Protein AF-A0A959J8V2-F1 (afdb_monomer)

pLDDT: mean 91.94, std 7.92, range [54.78, 98.56]

Sequence (251 aa):
MKQLTLAALYGQKNTAFKQMIHSVWETIEDSDLRRIFIKHPMDQIHGTMVGMEKIIGFERHFNANIWAKEEKKKEMDFSNIFSNIDPFFPMKIQFGGFKEDFDGFMSFEGTPYNRSFEINWKAKKIILIGWSLQEGTDIADNKLFKLRQKLYERNHLRPKMDNDNDFYMVIGELAHFELFDDEALAELKAAAQRLEKVIRDQLCNKPREIMVTTDELFFVRYQKESLEISSSEAWNIKNSEKNSYFVKDLF

Solvent-accessible surface area (backbone atoms only — not comparable to full-atom values): 13696 Å² total; per-residue (Å²): 114,79,35,33,29,38,31,30,48,60,37,84,70,58,69,71,61,50,51,54,56,49,55,55,49,52,59,43,58,79,39,89,53,39,83,30,53,43,75,49,59,73,44,43,32,32,31,50,68,36,55,49,42,52,45,83,95,51,95,60,57,24,25,35,48,44,30,78,75,66,77,40,90,43,61,51,39,73,70,67,46,57,78,66,47,52,84,65,48,72,36,46,32,36,32,44,51,37,50,88,83,48,73,90,56,69,53,79,97,35,38,49,28,69,49,27,36,46,78,38,76,90,80,30,33,32,36,41,27,26,36,36,44,37,89,98,48,93,47,70,58,46,52,57,27,53,48,38,51,49,34,30,77,68,19,40,36,37,49,87,54,81,85,48,43,61,40,41,25,56,58,23,31,56,48,72,63,89,82,47,55,75,65,61,47,50,52,50,53,57,52,45,57,55,49,43,49,54,52,32,54,51,28,28,77,53,53,45,77,44,78,44,43,66,88,37,27,24,42,38,30,22,63,53,97,71,40,48,68,94,65,36,50,74,44,53,44,73,57,51,80,80,33,95,60,45,72,71,72,61,108

Foldseek 3Di:
DKFKFKWFQAADDDPLVVVLLVVLVVLCCPFPQVVFWDFQDPNLKTFTLFGQGADPPDPFGFRPLCCVPPVDGDGFACPCLCVLQQVLPQFKKKQAQADPPDDLDDQVPHDSLLQQWDCPPVVQFTKGKIFTDDPPDPHGPLSSLVSQVSSCVPGVGHHNDHSHRIRMITRIGGHDPVVDDPVVVVVVVVRVVVSSNVSSVVCSVPMDMDTTGLQRIWIKMADDPSSPVVGIDIDRPVVVVVDPCVVVVSD

Structure (mmCIF, N/CA/C/O backbone):
data_AF-A0A959J8V2-F1
#
_entry.id   AF-A0A959J8V2-F1
#
loop_
_atom_site.group_PDB
_atom_site.id
_atom_site.type_symbol
_atom_site.label_atom_id
_atom_site.label_alt_id
_atom_site.label_comp_id
_atom_site.label_asym_id
_atom_site.label_entity_id
_atom_site.label_seq_id
_atom_site.pdbx_PDB_ins_code
_atom_site.Cartn_x
_atom_site.Cartn_y
_atom_site.Cartn_z
_atom_site.occupancy
_atom_site.B_iso_or_equiv
_atom_site.auth_seq_id
_atom_site.auth_comp_id
_atom_site.auth_asym_id
_atom_site.auth_atom_id
_atom_site.pdbx_PDB_model_num
ATOM 1 N N . MET A 1 1 ? 3.997 -18.280 11.768 1.00 75.38 1 MET A N 1
ATOM 2 C CA . MET A 1 1 ? 3.149 -17.772 12.874 1.00 75.38 1 MET A CA 1
ATOM 3 C C . MET A 1 1 ? 2.209 -16.729 12.293 1.00 75.38 1 MET A C 1
ATOM 5 O O . MET A 1 1 ? 2.645 -16.021 11.397 1.00 75.38 1 MET A O 1
ATOM 9 N N . LYS A 1 2 ? 0.946 -16.672 12.728 1.00 84.50 2 LYS A N 1
ATOM 10 C CA . LYS A 1 2 ? -0.034 -15.740 12.155 1.00 84.50 2 LYS A CA 1
ATOM 11 C C . LYS A 1 2 ? 0.202 -14.307 12.666 1.00 84.50 2 LYS A C 1
ATOM 13 O O . LYS A 1 2 ? 0.398 -14.120 13.867 1.00 84.50 2 LYS A O 1
ATOM 18 N N . GLN A 1 3 ? 0.202 -13.344 11.753 1.00 91.12 3 GLN A N 1
ATOM 19 C CA . GLN A 1 3 ? 0.241 -11.897 11.976 1.00 91.12 3 GLN A CA 1
ATOM 20 C C . GLN A 1 3 ? -1.090 -11.278 11.540 1.00 91.12 3 GLN A C 1
ATOM 22 O O . GLN A 1 3 ? -1.885 -11.947 10.879 1.00 91.12 3 GLN A O 1
ATOM 27 N N . LEU A 1 4 ? -1.332 -10.021 11.911 1.00 92.62 4 LEU A N 1
ATOM 28 C CA . LEU A 1 4 ? -2.572 -9.308 11.621 1.00 92.62 4 LEU A CA 1
ATOM 29 C C . LEU A 1 4 ? -2.278 -7.949 10.973 1.00 92.62 4 LEU A C 1
ATOM 31 O O . LEU A 1 4 ? -1.274 -7.306 11.276 1.00 92.62 4 LEU A O 1
ATOM 35 N N . THR A 1 5 ? -3.161 -7.495 10.090 1.00 94.31 5 THR A N 1
ATOM 36 C CA . THR A 1 5 ? -3.158 -6.126 9.560 1.00 94.31 5 THR A CA 1
ATOM 37 C C . THR A 1 5 ? -4.582 -5.626 9.345 1.00 94.31 5 THR A C 1
ATOM 39 O O . THR A 1 5 ? -5.493 -6.424 9.117 1.00 94.31 5 THR A O 1
ATOM 42 N N . LEU A 1 6 ? -4.775 -4.308 9.405 1.00 95.50 6 LEU A N 1
ATOM 43 C CA . LEU A 1 6 ? -5.948 -3.665 8.824 1.00 95.50 6 LEU A CA 1
ATOM 44 C C . LEU A 1 6 ? -5.631 -3.311 7.373 1.00 95.50 6 LEU A C 1
ATOM 46 O O . LEU A 1 6 ? -4.744 -2.495 7.114 1.00 95.50 6 LEU A O 1
ATOM 50 N N . ALA A 1 7 ? -6.381 -3.895 6.450 1.00 96.31 7 ALA A N 1
ATOM 51 C CA . ALA A 1 7 ? -6.224 -3.699 5.021 1.00 96.31 7 ALA A CA 1
ATOM 52 C C . ALA A 1 7 ? -7.497 -3.111 4.407 1.00 96.31 7 ALA A C 1
ATOM 54 O O . ALA A 1 7 ? -8.611 -3.445 4.810 1.00 96.31 7 ALA A O 1
ATOM 55 N N . ALA A 1 8 ? -7.319 -2.257 3.407 1.00 97.19 8 ALA A N 1
ATOM 56 C CA . ALA A 1 8 ? -8.376 -1.752 2.547 1.00 97.19 8 ALA A CA 1
ATOM 57 C C . ALA A 1 8 ? -8.321 -2.437 1.174 1.00 97.19 8 ALA A C 1
ATOM 59 O O . ALA A 1 8 ? -7.234 -2.750 0.682 1.00 97.19 8 ALA A O 1
ATOM 60 N N . LEU A 1 9 ? -9.478 -2.609 0.526 1.00 95.56 9 LEU A N 1
ATOM 61 C CA . LEU A 1 9 ? -9.602 -3.152 -0.842 1.00 95.56 9 LEU A CA 1
ATOM 62 C C . LEU A 1 9 ? -9.110 -4.605 -0.986 1.00 95.56 9 LEU A C 1
ATOM 64 O O . LEU A 1 9 ? -8.705 -5.028 -2.074 1.00 95.56 9 LEU A O 1
ATOM 68 N N . TYR A 1 10 ? -9.114 -5.369 0.107 1.00 94.50 10 TYR A N 1
ATOM 69 C CA . TYR A 1 10 ? -8.772 -6.789 0.079 1.00 94.50 10 TYR A CA 1
ATOM 70 C C . TYR A 1 10 ? -9.904 -7.592 -0.579 1.00 94.50 10 TYR A C 1
ATOM 72 O O . TYR A 1 10 ? -11.077 -7.394 -0.266 1.00 94.50 10 TYR A O 1
ATOM 80 N N . GLY A 1 11 ? -9.567 -8.499 -1.496 1.00 93.31 11 GLY A N 1
ATOM 81 C CA . GLY A 1 11 ? -10.545 -9.226 -2.304 1.00 93.31 11 GLY A CA 1
ATOM 82 C C . GLY A 1 11 ? -10.959 -8.474 -3.573 1.00 93.31 11 GLY A C 1
ATOM 83 O O . GLY A 1 11 ? -10.130 -7.845 -4.241 1.00 93.31 11 GLY A O 1
ATOM 84 N N . GLN A 1 12 ? -12.245 -8.578 -3.925 1.00 92.06 12 GLN A N 1
ATOM 85 C CA . GLN A 1 12 ? -12.780 -8.058 -5.185 1.00 92.06 12 GLN A CA 1
ATOM 86 C C . GLN A 1 12 ? -12.605 -6.544 -5.315 1.00 92.06 12 GLN A C 1
ATOM 88 O O . GLN A 1 12 ? -12.842 -5.780 -4.385 1.00 92.06 12 GLN A O 1
ATOM 93 N N . LYS A 1 13 ? -12.228 -6.117 -6.522 1.00 92.12 13 LYS A N 1
ATOM 94 C CA . LYS A 1 13 ? -11.973 -4.714 -6.876 1.00 92.12 13 LYS A CA 1
ATOM 95 C C . LYS A 1 13 ? -12.897 -4.252 -7.986 1.00 92.12 13 LYS A C 1
ATOM 97 O O . LYS A 1 13 ? -13.256 -5.039 -8.869 1.00 92.12 13 LYS A O 1
ATOM 102 N N . ASN A 1 14 ? -13.216 -2.962 -7.980 1.00 92.25 14 ASN A N 1
ATOM 103 C CA . ASN A 1 14 ? -13.939 -2.338 -9.080 1.00 92.25 14 ASN A CA 1
ATOM 104 C C . ASN A 1 14 ? -13.095 -2.310 -10.372 1.00 92.25 14 ASN A C 1
ATOM 106 O O . ASN A 1 14 ? -11.867 -2.442 -10.354 1.00 92.25 14 ASN A O 1
ATOM 110 N N . THR A 1 15 ? -13.768 -2.141 -11.510 1.00 93.56 15 THR A N 1
ATOM 111 C CA . THR A 1 15 ? -13.144 -2.195 -12.839 1.00 93.56 15 THR A CA 1
ATOM 112 C C . THR A 1 15 ? -12.072 -1.125 -13.034 1.00 93.56 15 THR A C 1
ATOM 114 O O . THR A 1 15 ? -11.004 -1.433 -13.556 1.00 93.56 15 THR A O 1
ATOM 117 N N . ALA A 1 16 ? -12.322 0.111 -12.592 1.00 91.00 16 ALA A N 1
ATOM 118 C CA . ALA A 1 16 ? -11.384 1.220 -12.773 1.00 91.00 16 ALA A CA 1
ATOM 119 C C . ALA A 1 16 ? -10.055 0.967 -12.044 1.00 91.00 16 ALA A C 1
ATOM 121 O O . ALA A 1 16 ? -8.978 1.207 -12.591 1.00 91.00 16 ALA A O 1
ATOM 122 N N . PHE A 1 17 ? -10.129 0.417 -10.833 1.00 93.44 17 PHE A N 1
ATOM 123 C CA . PHE A 1 17 ? -8.957 0.088 -10.039 1.00 93.44 17 PHE A CA 1
ATOM 124 C C . PHE A 1 17 ? -8.168 -1.087 -10.631 1.00 93.44 17 PHE A C 1
ATOM 126 O O . PHE A 1 17 ? -6.945 -1.009 -10.751 1.00 93.44 17 PHE A O 1
ATOM 133 N N . LYS A 1 18 ? -8.867 -2.133 -11.105 1.00 96.50 18 LYS A N 1
ATOM 134 C CA . LYS A 1 18 ? -8.243 -3.243 -11.848 1.00 96.50 18 LYS A CA 1
ATOM 135 C C . LYS A 1 18 ? -7.499 -2.732 -13.084 1.00 96.50 18 LYS A C 1
ATOM 137 O O . LYS A 1 18 ? -6.350 -3.100 -13.293 1.00 96.50 18 LYS A O 1
ATOM 142 N N . GLN A 1 19 ? -8.126 -1.860 -13.876 1.00 95.94 19 GLN A N 1
ATOM 143 C CA . GLN A 1 19 ? -7.529 -1.288 -15.089 1.00 95.94 19 GLN A CA 1
ATOM 144 C C . GLN A 1 19 ? -6.249 -0.498 -14.804 1.00 95.94 19 GLN A C 1
ATOM 146 O O . GLN A 1 19 ? -5.288 -0.614 -15.559 1.00 95.94 19 GLN A O 1
ATOM 151 N N . MET A 1 20 ? -6.210 0.276 -13.715 1.00 96.12 20 MET A N 1
ATOM 152 C CA . MET A 1 20 ? -4.993 0.985 -13.316 1.00 96.12 20 MET A CA 1
ATOM 153 C C . MET A 1 20 ? -3.846 0.010 -13.030 1.00 96.12 20 MET A C 1
ATOM 155 O O . MET A 1 20 ? -2.777 0.142 -13.620 1.00 96.12 20 MET A O 1
ATOM 159 N N . ILE A 1 21 ? -4.077 -0.990 -12.175 1.00 97.88 21 ILE A N 1
ATOM 160 C CA . ILE A 1 21 ? -3.061 -1.997 -11.835 1.00 97.88 21 ILE A CA 1
ATOM 161 C C . ILE A 1 21 ? -2.603 -2.752 -13.092 1.00 97.88 21 ILE A C 1
ATOM 163 O O . ILE A 1 21 ? -1.404 -2.926 -13.292 1.00 97.88 21 ILE A O 1
ATOM 167 N N . HIS A 1 22 ? -3.535 -3.134 -13.972 1.00 98.12 22 HIS A N 1
ATOM 168 C CA . HIS A 1 22 ? -3.209 -3.785 -15.242 1.00 98.12 22 HIS A CA 1
ATOM 169 C C . HIS A 1 22 ? -2.310 -2.923 -16.129 1.00 98.12 22 HIS A C 1
ATOM 171 O O . HIS A 1 22 ? -1.317 -3.437 -16.623 1.00 98.12 22 HIS A O 1
ATOM 177 N N . SER A 1 23 ? -2.585 -1.623 -16.267 1.00 97.62 23 SER A N 1
ATOM 178 C CA . SER A 1 23 ? -1.742 -0.739 -17.087 1.00 97.62 23 SER A CA 1
ATOM 179 C C . SER A 1 23 ? -0.298 -0.633 -16.573 1.00 97.62 23 SER A C 1
ATOM 181 O O . SER A 1 23 ? 0.651 -0.592 -17.360 1.00 97.62 23 SER A O 1
ATOM 183 N N . VAL A 1 24 ? -0.116 -0.661 -15.247 1.00 98.25 24 VAL A N 1
ATOM 184 C CA . VAL A 1 24 ? 1.213 -0.703 -14.622 1.00 98.25 24 VAL A CA 1
ATOM 185 C C . VAL A 1 24 ? 1.892 -2.041 -14.915 1.00 98.25 24 VAL A C 1
ATOM 187 O O . VAL A 1 24 ? 3.051 -2.062 -15.317 1.00 98.25 24 VAL A O 1
ATOM 190 N N . TRP A 1 25 ? 1.174 -3.155 -14.761 1.00 98.50 25 TRP A N 1
ATOM 191 C CA . TRP A 1 25 ? 1.694 -4.482 -15.086 1.00 98.50 25 TRP A CA 1
ATOM 192 C C . TRP A 1 25 ? 2.102 -4.626 -16.548 1.00 98.50 25 TRP A C 1
ATOM 194 O O . TRP A 1 25 ? 3.208 -5.088 -16.790 1.00 98.50 25 TRP A O 1
ATOM 204 N N . GLU A 1 26 ? 1.273 -4.190 -17.496 1.00 98.38 26 GLU A N 1
ATOM 205 C CA . GLU A 1 26 ? 1.585 -4.219 -18.932 1.00 98.38 26 GLU A CA 1
ATOM 206 C C . GLU A 1 26 ? 2.902 -3.486 -19.215 1.00 98.38 26 GLU A C 1
ATOM 208 O O . GLU A 1 26 ? 3.796 -4.030 -19.856 1.00 98.38 26 GLU A O 1
ATOM 213 N N . THR A 1 27 ? 3.086 -2.306 -18.617 1.00 98.44 27 THR A N 1
ATOM 214 C CA . THR A 1 27 ? 4.323 -1.525 -18.773 1.00 98.44 27 THR A CA 1
ATOM 215 C C . THR A 1 27 ? 5.552 -2.252 -18.206 1.00 98.44 27 THR A C 1
ATOM 217 O O . THR A 1 27 ? 6.641 -2.159 -18.772 1.00 98.44 27 THR A O 1
ATOM 220 N N . ILE A 1 28 ? 5.406 -3.002 -17.106 1.00 98.44 28 ILE A N 1
ATOM 221 C CA . ILE A 1 28 ? 6.492 -3.828 -16.551 1.00 98.44 28 ILE A CA 1
ATOM 222 C C . ILE A 1 28 ? 6.754 -5.053 -17.441 1.00 98.44 28 ILE A C 1
ATOM 224 O O . ILE A 1 28 ? 7.911 -5.411 -17.669 1.00 98.44 28 ILE A O 1
ATOM 228 N N . GLU A 1 29 ? 5.711 -5.703 -17.952 1.00 98.00 29 GLU A N 1
ATOM 229 C CA . GLU A 1 29 ? 5.810 -6.904 -18.792 1.00 98.00 29 GLU A CA 1
ATOM 230 C C . GLU A 1 29 ? 6.421 -6.626 -20.173 1.00 98.00 29 GLU A C 1
ATOM 232 O O . GLU A 1 29 ? 7.104 -7.491 -20.729 1.00 98.00 29 GLU A O 1
ATOM 237 N N . ASP A 1 30 ? 6.266 -5.401 -20.671 1.00 98.00 30 ASP A N 1
ATOM 238 C CA . ASP A 1 30 ? 6.904 -4.909 -21.896 1.00 98.00 30 ASP A CA 1
ATOM 239 C C . ASP A 1 30 ? 8.369 -4.471 -21.686 1.00 98.00 30 ASP A C 1
ATOM 241 O O . ASP A 1 30 ? 9.047 -4.070 -22.634 1.00 98.00 30 ASP A O 1
ATOM 245 N N . SER A 1 31 ? 8.885 -4.563 -20.456 1.00 97.44 31 SER A N 1
ATOM 246 C CA . SER A 1 31 ? 10.247 -4.159 -20.089 1.00 97.44 31 SER A CA 1
ATOM 247 C C . SER A 1 31 ? 11.193 -5.347 -19.860 1.00 97.44 31 SER A C 1
ATOM 249 O O . SER A 1 31 ? 10.786 -6.512 -19.796 1.00 97.44 31 SER A O 1
ATOM 251 N N . ASP A 1 32 ? 12.474 -5.048 -19.633 1.00 94.94 32 ASP A N 1
ATOM 252 C CA . ASP A 1 32 ? 13.486 -6.048 -19.268 1.00 94.94 32 ASP A CA 1
ATOM 253 C C . ASP A 1 32 ? 13.189 -6.752 -17.930 1.00 94.94 32 ASP A C 1
ATOM 255 O O . ASP A 1 32 ? 13.642 -7.878 -17.701 1.00 94.94 32 ASP A O 1
ATOM 259 N N . LEU A 1 33 ? 12.372 -6.145 -17.056 1.00 96.31 33 LEU A N 1
ATOM 260 C CA . LEU A 1 33 ? 12.023 -6.708 -15.748 1.00 96.31 33 LEU A CA 1
ATOM 261 C C . LEU A 1 33 ? 11.033 -7.869 -15.823 1.00 96.31 33 LEU A C 1
ATOM 263 O O . LEU A 1 33 ? 10.898 -8.601 -14.842 1.00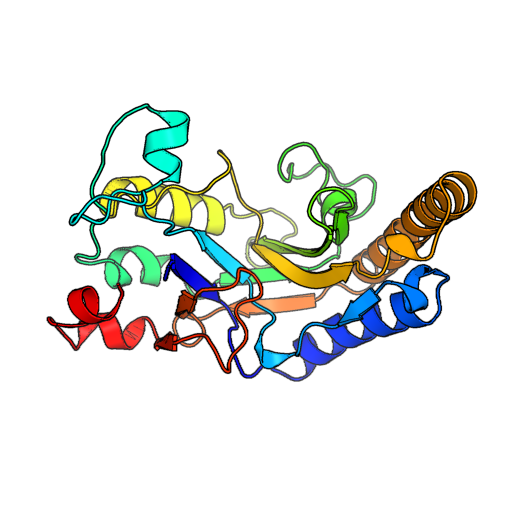 96.31 33 LEU A O 1
ATOM 267 N N . ARG A 1 34 ? 10.380 -8.100 -16.968 1.00 96.38 34 ARG A N 1
ATOM 268 C CA . ARG A 1 34 ? 9.371 -9.162 -17.132 1.00 96.38 34 ARG A CA 1
ATOM 269 C C . ARG A 1 34 ? 9.834 -10.548 -16.672 1.00 96.38 34 ARG A C 1
ATOM 271 O O . ARG A 1 34 ? 9.021 -11.364 -16.267 1.00 96.38 34 ARG A O 1
ATOM 278 N N . ARG A 1 35 ? 11.143 -10.824 -16.744 1.00 94.75 35 ARG A N 1
ATOM 279 C CA . ARG A 1 35 ? 11.737 -12.123 -16.378 1.00 94.75 35 ARG A CA 1
ATOM 280 C C . ARG A 1 35 ? 11.797 -12.363 -14.872 1.00 94.75 35 ARG A C 1
ATOM 282 O O . ARG A 1 35 ? 11.853 -13.512 -14.453 1.00 94.75 35 ARG A O 1
ATOM 289 N N . ILE A 1 36 ? 11.823 -11.291 -14.086 1.00 96.81 36 ILE A N 1
ATOM 290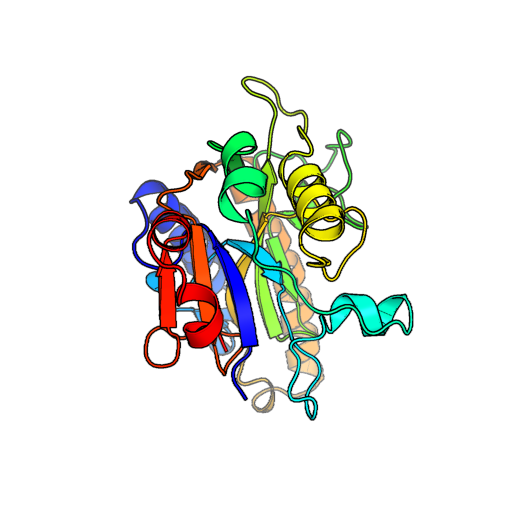 C CA . ILE A 1 36 ? 11.925 -11.343 -12.625 1.00 96.81 36 ILE A CA 1
ATOM 291 C C . ILE A 1 36 ? 10.662 -10.836 -11.936 1.00 96.81 36 ILE A C 1
ATOM 293 O O . ILE A 1 36 ? 10.557 -10.922 -10.719 1.00 96.81 36 ILE A O 1
ATOM 297 N N . PHE A 1 37 ? 9.715 -10.290 -12.693 1.00 97.75 37 PHE A N 1
ATOM 298 C CA . PHE A 1 37 ? 8.481 -9.752 -12.157 1.00 97.75 37 PHE A CA 1
ATOM 299 C C . PHE A 1 37 ? 7.428 -10.846 -11.974 1.00 97.75 37 PHE A C 1
ATOM 301 O O . PHE A 1 37 ? 7.033 -11.513 -12.929 1.00 97.75 37 PHE A O 1
ATOM 308 N N . ILE A 1 38 ? 6.927 -10.984 -10.747 1.00 97.38 38 ILE A N 1
ATOM 309 C CA . ILE A 1 38 ? 5.799 -11.854 -10.424 1.00 97.38 38 ILE A CA 1
ATOM 310 C C . ILE A 1 38 ? 4.620 -10.984 -9.992 1.00 97.38 38 ILE A C 1
ATOM 312 O O . ILE A 1 38 ? 4.660 -10.294 -8.971 1.00 97.38 38 ILE A O 1
ATOM 316 N N . LYS A 1 39 ? 3.539 -11.030 -10.776 1.00 97.31 39 LYS A N 1
ATOM 317 C CA . LYS A 1 39 ? 2.281 -10.345 -10.459 1.00 97.31 39 LYS A CA 1
ATOM 318 C C . LYS A 1 39 ? 1.635 -10.978 -9.234 1.00 97.31 39 LYS A C 1
ATOM 320 O O . LYS A 1 39 ? 1.425 -12.190 -9.196 1.00 97.31 39 LYS A O 1
ATOM 325 N N . HIS A 1 40 ? 1.232 -10.153 -8.273 1.00 95.94 40 HIS A N 1
ATOM 326 C CA . HIS A 1 40 ? 0.321 -10.627 -7.239 1.00 95.94 40 HIS A CA 1
ATOM 327 C C . HIS A 1 40 ? -1.071 -10.855 -7.844 1.00 95.94 40 HIS A C 1
ATOM 329 O O . HIS A 1 40 ? -1.526 -10.048 -8.657 1.00 95.94 40 HIS A O 1
ATOM 335 N N . PRO A 1 41 ? -1.799 -11.910 -7.446 1.00 96.19 41 PRO A N 1
ATOM 336 C CA . PRO A 1 41 ? -3.210 -12.044 -7.775 1.00 96.19 41 PRO A CA 1
ATOM 337 C C . PRO A 1 41 ? -3.990 -10.775 -7.414 1.00 96.19 41 PRO A C 1
ATOM 339 O O . PRO A 1 41 ? -3.843 -10.236 -6.318 1.00 96.19 41 PRO A O 1
ATOM 342 N N . MET A 1 42 ? -4.850 -10.317 -8.327 1.00 96.19 42 MET A N 1
ATOM 343 C CA . MET A 1 42 ? -5.584 -9.052 -8.187 1.00 96.19 42 MET A CA 1
ATOM 344 C C . MET A 1 42 ? -6.321 -8.942 -6.848 1.00 96.19 42 MET A C 1
ATOM 346 O O . MET A 1 42 ? -6.318 -7.893 -6.210 1.00 96.19 42 MET A O 1
ATOM 350 N N . ASP A 1 43 ? -6.916 -10.037 -6.385 1.00 95.19 43 ASP A N 1
ATOM 351 C CA . ASP A 1 43 ? -7.696 -10.053 -5.151 1.00 95.19 43 ASP A CA 1
ATOM 352 C C . ASP A 1 43 ? -6.817 -9.967 -3.880 1.00 95.19 43 ASP A C 1
ATOM 354 O O . ASP A 1 43 ? -7.316 -9.615 -2.816 1.00 95.19 43 ASP A O 1
ATOM 358 N N . GLN A 1 44 ? -5.504 -10.213 -3.979 1.00 94.56 44 GLN A N 1
ATOM 359 C CA . GLN A 1 44 ? -4.548 -10.093 -2.864 1.00 94.56 44 GLN A CA 1
ATOM 360 C C . GLN A 1 44 ? -4.004 -8.675 -2.690 1.00 94.56 44 GLN A C 1
ATOM 362 O O . GLN A 1 44 ? -3.570 -8.309 -1.600 1.00 94.56 44 GLN A O 1
ATOM 367 N N . ILE A 1 45 ? -4.020 -7.869 -3.751 1.00 96.50 45 ILE A N 1
ATOM 368 C CA . ILE A 1 45 ? -3.536 -6.489 -3.716 1.00 96.50 45 ILE A CA 1
ATOM 369 C C . ILE A 1 45 ? -4.407 -5.669 -2.756 1.00 96.50 45 ILE A C 1
ATOM 371 O O . ILE A 1 45 ? -5.627 -5.679 -2.870 1.00 96.50 45 ILE A O 1
ATOM 375 N N . HIS A 1 46 ? -3.812 -4.949 -1.812 1.00 96.94 46 HIS A N 1
ATOM 376 C CA . HIS A 1 46 ? -4.551 -4.183 -0.805 1.00 96.94 46 HIS A CA 1
ATOM 377 C C . HIS A 1 46 ? -3.751 -2.967 -0.339 1.00 96.94 46 HIS A C 1
ATOM 379 O O . HIS A 1 46 ? -2.531 -2.931 -0.495 1.00 96.94 46 HIS A O 1
ATOM 385 N N . GLY A 1 47 ? -4.451 -1.981 0.220 1.00 96.06 47 GLY A N 1
ATOM 386 C CA . GLY A 1 47 ? -3.846 -0.846 0.913 1.00 96.06 47 GLY A CA 1
ATOM 387 C C . GLY A 1 47 ? -3.664 -1.144 2.390 1.00 96.06 47 GLY A C 1
ATOM 388 O O . GLY A 1 47 ? -4.638 -1.446 3.081 1.00 96.06 47 GLY A O 1
ATOM 389 N N . THR A 1 48 ? -2.436 -1.057 2.892 1.00 93.50 48 THR A N 1
ATOM 390 C CA . THR A 1 48 ? -2.169 -1.270 4.319 1.00 93.50 48 THR A CA 1
ATOM 391 C C . THR A 1 48 ? -2.576 -0.039 5.125 1.00 93.50 48 THR A C 1
ATOM 393 O O . THR A 1 48 ? -1.909 0.998 5.101 1.00 93.50 48 THR A O 1
ATOM 396 N N . MET A 1 49 ? -3.651 -0.159 5.902 1.00 95.12 49 MET A N 1
ATOM 397 C CA . MET A 1 49 ? -4.117 0.912 6.783 1.00 95.12 49 MET A CA 1
ATOM 398 C C . MET A 1 49 ? -3.242 0.999 8.030 1.00 95.12 49 MET A C 1
ATOM 400 O O . MET A 1 49 ? -2.763 2.077 8.373 1.00 95.12 49 MET A O 1
ATOM 404 N N . VAL A 1 50 ? -2.991 -0.135 8.693 1.00 94.19 50 VAL A N 1
ATOM 405 C CA . VAL A 1 50 ? -2.035 -0.236 9.804 1.00 94.19 50 VAL A CA 1
ATOM 406 C C . VAL A 1 50 ? -1.562 -1.684 9.984 1.00 94.19 50 VAL A C 1
ATOM 408 O O . VAL A 1 50 ? -2.352 -2.632 9.923 1.00 94.19 50 VAL A O 1
ATOM 411 N N . GLY A 1 51 ? -0.258 -1.860 10.196 1.00 91.38 51 GLY A N 1
ATOM 412 C CA . GLY A 1 51 ? 0.331 -3.136 10.605 1.00 91.38 51 GLY A CA 1
ATOM 413 C C . GLY A 1 51 ? 0.009 -3.437 12.069 1.00 91.38 51 GLY A C 1
ATOM 414 O O . GLY A 1 51 ? 0.120 -2.562 12.932 1.00 91.38 51 GLY A O 1
ATOM 415 N N . MET A 1 52 ? -0.434 -4.659 12.351 1.00 92.88 52 MET A N 1
ATOM 416 C CA . MET A 1 52 ? -0.769 -5.127 13.701 1.00 92.88 52 MET A CA 1
ATOM 417 C C . MET A 1 52 ? 0.109 -6.328 14.064 1.00 92.88 52 MET A C 1
ATOM 419 O O . MET A 1 52 ? -0.355 -7.328 14.617 1.00 92.88 52 MET A O 1
ATOM 423 N N . GLU A 1 53 ? 1.391 -6.251 13.704 1.00 92.62 53 GLU A N 1
ATOM 424 C CA . GLU A 1 53 ? 2.347 -7.321 13.952 1.00 92.62 53 GLU A CA 1
ATOM 425 C C . GLU A 1 53 ? 2.547 -7.515 15.459 1.00 92.62 53 GLU A C 1
ATOM 427 O O . GLU A 1 53 ? 2.746 -6.552 16.206 1.00 92.62 53 GLU A O 1
ATOM 432 N N . LYS A 1 54 ? 2.522 -8.772 15.915 1.00 92.50 54 LYS A N 1
ATOM 433 C CA . LYS A 1 54 ? 2.743 -9.130 17.320 1.00 92.50 54 LYS A CA 1
ATOM 434 C C . LYS A 1 54 ? 4.180 -9.566 17.591 1.00 92.50 54 LYS A C 1
ATOM 436 O O . LYS A 1 54 ? 4.831 -10.172 16.736 1.00 92.50 54 LYS A O 1
ATOM 441 N N . ILE A 1 55 ? 4.648 -9.327 18.816 1.00 92.19 55 ILE A N 1
ATOM 442 C CA . ILE A 1 55 ? 5.906 -9.901 19.311 1.00 92.19 55 ILE A CA 1
ATOM 443 C C . ILE A 1 55 ? 5.739 -11.418 19.473 1.00 92.19 55 ILE A C 1
ATOM 445 O O . ILE A 1 55 ? 4.810 -11.895 20.125 1.00 92.19 55 ILE A O 1
ATOM 449 N N . ILE A 1 56 ? 6.661 -12.179 18.888 1.00 89.00 56 ILE A N 1
ATOM 450 C CA . ILE A 1 56 ? 6.678 -13.643 18.957 1.00 89.00 56 ILE A CA 1
ATOM 451 C C . ILE A 1 56 ? 7.138 -14.102 20.348 1.00 89.00 56 ILE A C 1
ATOM 453 O O . ILE A 1 56 ? 8.050 -13.520 20.930 1.00 89.00 56 ILE A O 1
ATOM 457 N N . GLY A 1 57 ? 6.528 -15.175 20.861 1.00 88.69 57 GLY A N 1
ATOM 458 C CA . GLY A 1 57 ? 6.928 -15.810 22.123 1.00 88.69 57 GLY A CA 1
ATOM 459 C C . GLY A 1 57 ? 6.193 -15.306 23.368 1.00 88.69 57 GLY A C 1
ATOM 460 O O . GLY A 1 57 ? 6.539 -15.714 24.472 1.00 88.69 57 GLY A O 1
ATOM 461 N N . PHE A 1 58 ? 5.173 -14.458 23.207 1.00 86.44 58 PHE A N 1
ATOM 462 C CA . PHE A 1 58 ? 4.298 -14.012 24.293 1.00 86.44 58 PHE A CA 1
ATOM 463 C C . PHE A 1 58 ? 2.859 -14.482 24.060 1.00 86.44 58 PHE A C 1
ATOM 465 O O . PHE A 1 58 ? 2.385 -14.495 22.925 1.00 86.44 58 PHE A O 1
ATOM 472 N N . GLU A 1 59 ? 2.158 -14.841 25.141 1.00 86.12 59 GLU A N 1
ATOM 473 C CA . GLU A 1 59 ? 0.723 -15.166 25.088 1.00 86.12 59 GLU A CA 1
ATOM 474 C C . GLU A 1 59 ? -0.117 -13.931 24.738 1.00 86.12 59 GLU A C 1
ATOM 476 O O . GLU A 1 59 ? -1.045 -14.005 23.935 1.00 86.12 59 GLU A O 1
ATOM 481 N N . ARG A 1 60 ? 0.247 -12.776 25.307 1.00 89.12 60 ARG A N 1
ATOM 482 C CA . ARG A 1 60 ? -0.407 -11.489 25.051 1.00 89.12 60 ARG A CA 1
ATOM 483 C C . ARG A 1 60 ? 0.004 -10.900 23.708 1.00 89.12 60 ARG A C 1
ATOM 485 O O . ARG A 1 60 ? 1.144 -11.045 23.262 1.00 89.12 60 ARG A O 1
ATOM 492 N N . HIS A 1 61 ? -0.909 -10.159 23.089 1.00 91.06 61 HIS A N 1
ATOM 493 C CA . HIS A 1 61 ? -0.705 -9.561 21.770 1.00 91.06 61 HIS A CA 1
ATOM 494 C C . HIS A 1 61 ? -0.038 -8.186 21.879 1.00 91.06 61 HIS A C 1
ATOM 496 O O . HIS A 1 61 ? -0.671 -7.147 21.711 1.00 91.06 61 HIS A O 1
ATOM 502 N N . PHE A 1 62 ? 1.260 -8.168 22.184 1.00 94.12 62 PHE A N 1
ATOM 503 C CA . PHE A 1 62 ? 2.042 -6.930 22.205 1.00 94.12 62 PHE A CA 1
ATOM 504 C C . PHE A 1 62 ? 2.368 -6.455 20.788 1.00 94.12 62 PHE A C 1
ATOM 506 O O . PHE A 1 62 ? 2.874 -7.243 19.990 1.00 94.12 62 PHE A O 1
ATOM 513 N N . ASN A 1 63 ? 2.130 -5.175 20.490 1.00 95.31 63 ASN A N 1
ATOM 514 C CA . ASN A 1 63 ? 2.441 -4.601 19.179 1.00 95.31 63 ASN A CA 1
ATOM 515 C C . ASN A 1 63 ? 3.966 -4.511 18.970 1.00 95.31 63 ASN A C 1
ATOM 517 O O . ASN A 1 63 ? 4.678 -3.865 19.745 1.00 95.31 63 ASN A O 1
ATOM 521 N N . ALA A 1 64 ? 4.469 -5.141 17.909 1.00 94.69 64 ALA A N 1
ATOM 522 C CA . ALA A 1 64 ? 5.895 -5.213 17.605 1.00 94.69 64 ALA A CA 1
ATOM 523 C C . ALA A 1 64 ? 6.494 -3.849 17.228 1.00 94.69 64 ALA A C 1
ATOM 525 O O . ALA A 1 64 ? 7.634 -3.565 17.597 1.00 94.69 64 ALA A O 1
ATOM 526 N N . ASN A 1 65 ? 5.728 -2.981 16.559 1.00 93.75 65 ASN A N 1
ATOM 527 C CA . ASN A 1 65 ? 6.202 -1.659 16.137 1.00 93.75 65 ASN A CA 1
ATOM 528 C C . ASN A 1 65 ? 6.385 -0.710 17.334 1.00 93.75 65 ASN A C 1
ATOM 530 O O . ASN A 1 65 ? 7.312 0.098 17.341 1.00 93.75 65 ASN A O 1
ATOM 534 N N . ILE A 1 66 ? 5.550 -0.828 18.375 1.00 94.75 66 ILE A N 1
ATOM 535 C CA . ILE A 1 66 ? 5.745 -0.092 19.636 1.00 94.75 66 ILE A CA 1
ATOM 536 C C . ILE A 1 66 ? 7.020 -0.563 20.331 1.00 94.75 66 ILE A C 1
ATOM 538 O O . ILE A 1 66 ? 7.839 0.263 20.725 1.00 94.75 66 ILE A O 1
ATOM 542 N N . TRP A 1 67 ? 7.207 -1.878 20.456 1.00 94.94 67 TRP A N 1
ATOM 543 C CA . TRP A 1 67 ? 8.400 -2.432 21.094 1.00 94.94 67 TRP A CA 1
ATOM 544 C C . TRP A 1 67 ? 9.683 -2.005 20.380 1.00 94.94 67 TRP A C 1
ATOM 546 O O . TRP A 1 67 ? 10.612 -1.546 21.035 1.00 94.94 67 TRP A O 1
ATOM 556 N N . ALA A 1 68 ? 9.708 -2.083 19.048 1.00 93.50 68 ALA A N 1
ATOM 557 C CA . ALA A 1 68 ? 10.874 -1.720 18.249 1.00 93.50 68 ALA A CA 1
ATOM 558 C C . ALA A 1 68 ? 11.281 -0.240 18.376 1.00 93.50 68 ALA A C 1
ATOM 560 O O . ALA A 1 68 ? 12.451 0.075 18.185 1.00 93.50 68 ALA A O 1
ATOM 561 N N . LYS A 1 69 ? 10.336 0.665 18.673 1.00 91.38 69 LYS A N 1
ATOM 562 C CA . LYS A 1 69 ? 10.603 2.111 18.771 1.00 91.38 69 LYS A CA 1
ATOM 563 C C . LYS A 1 69 ? 10.744 2.637 20.192 1.00 91.38 69 LYS A C 1
ATOM 565 O O . LYS A 1 69 ? 11.466 3.600 20.409 1.00 91.38 69 LYS A O 1
ATOM 570 N N . GLU A 1 70 ? 10.007 2.068 21.139 1.00 93.44 70 GLU A N 1
ATOM 571 C CA . GLU A 1 70 ? 9.911 2.599 22.503 1.00 93.44 70 GLU A CA 1
ATOM 572 C C . GLU A 1 70 ? 10.480 1.654 23.563 1.00 93.44 70 GLU A C 1
ATOM 574 O O . GLU A 1 70 ? 10.505 2.035 24.731 1.00 93.44 70 GLU A O 1
ATOM 579 N N . GLU A 1 71 ? 10.853 0.420 23.197 1.00 90.44 71 GLU A N 1
ATOM 580 C CA . GLU A 1 71 ? 11.255 -0.652 24.127 1.00 90.44 71 GLU A CA 1
ATOM 581 C C . GLU A 1 71 ? 10.203 -0.922 25.220 1.00 90.44 71 GLU A C 1
ATOM 583 O O . GLU A 1 71 ? 10.484 -1.387 26.326 1.00 90.44 71 GLU A O 1
ATOM 588 N N . LYS A 1 72 ? 8.936 -0.631 24.901 1.00 92.81 72 LYS A N 1
ATOM 589 C CA . LYS A 1 72 ? 7.783 -0.808 25.785 1.00 92.81 72 LYS A CA 1
ATOM 590 C C . LYS A 1 72 ? 6.851 -1.867 25.229 1.00 92.81 72 LYS A C 1
ATOM 592 O O . LYS A 1 72 ? 6.464 -1.834 24.063 1.00 92.81 72 LYS A O 1
ATOM 597 N N . LYS A 1 73 ? 6.438 -2.795 26.090 1.00 94.12 73 LYS A N 1
ATOM 598 C CA . LYS A 1 73 ? 5.402 -3.782 25.767 1.00 94.12 73 LYS A CA 1
ATOM 599 C C . LYS A 1 73 ? 4.039 -3.142 26.002 1.00 94.12 73 LYS A C 1
ATOM 601 O O . LYS A 1 73 ? 3.626 -2.987 27.148 1.00 94.12 73 LYS A O 1
ATOM 606 N N . LYS A 1 74 ? 3.354 -2.760 24.925 1.00 95.38 74 LYS A N 1
ATOM 607 C CA . LYS A 1 74 ? 1.949 -2.333 24.968 1.00 95.38 74 LYS A CA 1
ATOM 608 C C . LYS A 1 74 ? 1.090 -3.373 24.269 1.00 95.38 74 LYS A C 1
ATOM 610 O O . LYS A 1 74 ? 1.371 -3.755 23.133 1.00 95.38 74 LYS A O 1
ATOM 615 N N . GLU A 1 75 ? 0.101 -3.879 24.994 1.00 95.06 75 GLU A N 1
ATOM 616 C CA . GLU A 1 75 ? -0.864 -4.845 24.476 1.00 95.06 75 GLU A CA 1
ATOM 617 C C . GLU A 1 75 ? -1.817 -4.126 23.522 1.00 95.06 75 GLU A C 1
ATOM 619 O O . GLU A 1 75 ? -2.279 -3.027 23.834 1.00 95.06 75 GLU A O 1
ATOM 624 N N . MET A 1 76 ? -2.051 -4.715 22.351 1.00 94.38 76 MET A N 1
ATOM 625 C CA . MET A 1 76 ? -3.004 -4.191 21.378 1.00 94.38 76 MET A CA 1
ATOM 626 C C . MET A 1 76 ? -4.410 -4.231 21.974 1.00 94.38 76 MET A C 1
ATOM 628 O O . MET A 1 76 ? -4.829 -5.257 22.507 1.00 94.38 76 MET A O 1
ATOM 632 N N . ASP A 1 77 ? -5.130 -3.121 21.868 1.00 92.19 77 ASP A N 1
ATOM 633 C CA . ASP A 1 77 ? -6.497 -2.992 22.357 1.00 92.19 77 ASP A CA 1
ATOM 634 C C . ASP A 1 77 ? -7.448 -2.879 21.166 1.00 92.19 77 ASP A C 1
ATOM 636 O O . ASP A 1 77 ? -7.378 -1.936 20.387 1.00 92.19 77 ASP A O 1
ATOM 640 N N . PHE A 1 78 ? -8.347 -3.844 21.012 1.00 89.94 78 PHE A N 1
ATOM 641 C CA . PHE A 1 78 ? -9.335 -3.864 19.930 1.00 89.94 78 PHE A CA 1
ATOM 642 C C . PHE A 1 78 ? -10.701 -3.315 20.368 1.00 89.94 78 PHE A C 1
ATOM 644 O O . PHE A 1 78 ? -11.647 -3.289 19.579 1.00 89.94 78 PHE A O 1
ATOM 651 N N . SER A 1 79 ? -10.816 -2.843 21.609 1.00 87.06 79 SER A N 1
ATOM 652 C CA . SER A 1 79 ? -12.033 -2.230 22.134 1.00 87.06 79 SER A CA 1
ATOM 653 C C . SER A 1 79 ? -12.371 -0.961 21.351 1.00 87.06 79 SER A C 1
ATOM 655 O O . SER A 1 79 ? -11.509 -0.115 21.103 1.00 87.06 79 SER A O 1
ATOM 657 N N . ASN A 1 80 ? -13.640 -0.813 20.959 1.00 89.19 80 ASN A N 1
ATOM 658 C CA . ASN A 1 80 ? -14.156 0.349 20.219 1.00 89.19 80 ASN A CA 1
ATOM 659 C C . ASN A 1 80 ? -13.381 0.678 18.925 1.00 89.19 80 ASN A C 1
ATOM 661 O O . ASN A 1 80 ? -13.413 1.818 18.458 1.00 89.19 80 ASN A O 1
ATOM 665 N N . ILE A 1 81 ? -12.663 -0.294 18.346 1.00 91.56 81 ILE A N 1
ATOM 666 C CA . ILE A 1 81 ? -11.796 -0.052 17.188 1.00 91.56 81 ILE A CA 1
ATOM 667 C C . ILE A 1 81 ? -12.582 0.488 15.993 1.00 91.56 81 ILE A C 1
ATOM 669 O O . ILE A 1 81 ? -12.140 1.442 15.361 1.00 91.56 81 ILE A O 1
ATOM 673 N N . PHE A 1 82 ? -13.783 -0.039 15.737 1.00 92.25 82 PHE A N 1
ATOM 674 C CA . PHE A 1 82 ? -14.647 0.470 14.674 1.00 92.25 82 PHE A CA 1
ATOM 675 C C . PHE A 1 82 ? -15.033 1.932 14.912 1.00 92.25 82 PHE A C 1
ATOM 677 O O . PHE A 1 82 ? -14.828 2.759 14.031 1.00 92.25 82 PHE A O 1
ATOM 684 N N . SER A 1 83 ? -15.489 2.285 16.117 1.00 92.62 83 SER A N 1
ATOM 685 C CA . SER A 1 83 ? -15.873 3.663 16.456 1.00 92.62 83 SER A CA 1
ATOM 686 C C . SER A 1 83 ? -14.706 4.656 16.349 1.00 92.62 83 SER A C 1
ATOM 688 O O . SER A 1 83 ? -14.922 5.844 16.123 1.00 92.62 83 SER A O 1
ATOM 690 N N . ASN A 1 84 ? -13.462 4.185 16.494 1.00 94.25 84 ASN A N 1
ATOM 691 C CA . ASN A 1 84 ? -12.263 4.996 16.269 1.00 94.25 84 ASN A CA 1
ATOM 692 C C . ASN A 1 84 ? -11.884 5.129 14.783 1.00 94.25 84 ASN A C 1
ATOM 694 O O . ASN A 1 84 ? -11.150 6.055 14.444 1.00 94.25 84 ASN A O 1
ATOM 698 N N . ILE A 1 85 ? -12.349 4.222 13.920 1.00 95.38 85 ILE A N 1
ATOM 699 C CA . ILE A 1 85 ? -12.014 4.155 12.489 1.00 95.38 85 ILE A CA 1
ATOM 700 C C . ILE A 1 85 ? -13.086 4.831 11.637 1.00 95.38 85 ILE A C 1
ATOM 702 O O . ILE A 1 85 ? -12.744 5.637 10.778 1.00 95.38 85 ILE A O 1
ATOM 706 N N . ASP A 1 86 ? -14.360 4.532 11.884 1.00 95.12 86 ASP A N 1
ATOM 707 C CA . ASP A 1 86 ? -15.509 4.964 11.078 1.00 95.12 86 ASP A CA 1
ATOM 708 C C . ASP A 1 86 ? -15.529 6.474 10.757 1.00 95.12 86 ASP A C 1
ATOM 710 O O . ASP A 1 86 ? -15.704 6.810 9.587 1.00 95.12 86 ASP A O 1
ATOM 714 N N . PRO A 1 87 ? -15.198 7.398 11.689 1.00 95.62 87 PRO A N 1
ATOM 715 C CA . PRO A 1 87 ? -15.194 8.837 11.399 1.00 95.62 87 PRO A CA 1
ATOM 716 C C . PRO A 1 87 ? -14.203 9.294 10.315 1.00 95.62 87 PRO A C 1
ATOM 718 O O . PRO A 1 87 ? -14.276 10.434 9.858 1.00 95.62 87 PRO A O 1
ATOM 721 N N . PHE A 1 88 ? -13.241 8.451 9.929 1.00 95.38 88 PHE A N 1
ATOM 722 C CA . PHE A 1 88 ? -12.269 8.752 8.872 1.00 95.38 88 PHE A CA 1
ATOM 723 C C . PHE A 1 88 ? -12.746 8.333 7.477 1.00 95.38 88 PHE A C 1
ATOM 725 O O . PHE A 1 88 ? -12.053 8.616 6.496 1.00 95.38 88 PHE A O 1
ATOM 732 N N . PHE A 1 89 ? -13.906 7.679 7.385 1.00 95.00 89 PHE A N 1
ATOM 733 C CA . PHE A 1 89 ? -14.458 7.136 6.153 1.00 95.00 89 PHE A CA 1
ATOM 734 C C . PHE A 1 89 ? -15.798 7.802 5.797 1.00 95.00 89 PHE A C 1
ATOM 736 O O . PHE A 1 89 ? -16.551 8.195 6.685 1.00 95.00 89 PHE A O 1
ATOM 743 N N . PRO A 1 90 ? -16.116 7.940 4.498 1.00 94.38 90 PRO A N 1
ATOM 744 C CA . PRO A 1 90 ? -15.339 7.461 3.357 1.00 94.38 90 PRO A CA 1
ATOM 745 C C . PRO A 1 90 ? -14.057 8.284 3.109 1.00 94.38 90 PRO A C 1
ATOM 747 O O . PRO A 1 90 ? -13.980 9.484 3.392 1.00 94.38 90 PRO A O 1
ATOM 750 N N . MET A 1 91 ? -13.020 7.610 2.612 1.00 94.31 91 MET A N 1
ATOM 751 C CA . MET A 1 91 ? -11.700 8.182 2.355 1.00 94.31 91 MET A CA 1
ATOM 752 C C . MET A 1 91 ? -11.389 8.094 0.865 1.00 94.31 91 MET A C 1
ATOM 754 O O . MET A 1 91 ? -11.228 7.004 0.320 1.00 94.31 91 MET A O 1
ATOM 758 N N . LYS A 1 92 ? -11.282 9.247 0.205 1.00 93.94 92 LYS A N 1
ATOM 759 C CA . LYS A 1 92 ? -10.852 9.319 -1.190 1.00 93.94 92 LYS A CA 1
ATOM 760 C C . LYS A 1 92 ? -9.332 9.195 -1.257 1.00 93.94 92 LYS A C 1
ATOM 762 O O . LYS A 1 92 ? -8.641 9.992 -0.628 1.00 93.94 92 LYS A O 1
ATOM 767 N N . ILE A 1 93 ? -8.828 8.225 -2.011 1.00 95.31 93 ILE A N 1
ATOM 768 C CA . ILE A 1 93 ? -7.399 8.003 -2.252 1.00 95.31 93 ILE A CA 1
ATOM 769 C C . ILE A 1 93 ? -7.107 8.289 -3.720 1.00 95.31 93 ILE A C 1
ATOM 771 O O . ILE A 1 93 ? -7.760 7.719 -4.593 1.00 95.31 93 ILE A O 1
ATOM 775 N N . GLN A 1 94 ? -6.119 9.137 -3.992 1.00 95.44 94 GLN A N 1
ATOM 776 C CA . GLN A 1 94 ? -5.611 9.383 -5.337 1.00 95.44 94 GLN A CA 1
ATOM 777 C C . GLN A 1 94 ? -4.287 8.648 -5.554 1.00 95.44 94 GLN A C 1
ATOM 779 O O . GLN A 1 94 ? -3.366 8.763 -4.745 1.00 95.44 94 GLN A O 1
ATOM 784 N N . PHE A 1 95 ? -4.186 7.945 -6.679 1.00 96.06 95 PHE A N 1
ATOM 785 C CA . PHE A 1 95 ? -2.946 7.404 -7.227 1.00 96.06 95 PHE A CA 1
ATOM 786 C C . PHE A 1 95 ? -2.524 8.237 -8.436 1.00 96.06 95 PHE A C 1
ATOM 788 O O . PHE A 1 95 ? -3.316 8.423 -9.365 1.00 96.06 95 PHE A O 1
ATOM 795 N N . GLY A 1 96 ? -1.278 8.711 -8.442 1.00 95.38 96 GLY A N 1
ATOM 796 C CA . GLY A 1 96 ? -0.767 9.574 -9.505 1.00 95.38 96 GLY A CA 1
ATOM 797 C C . GLY A 1 96 ? -1.333 10.998 -9.472 1.00 95.38 96 GLY A C 1
ATOM 798 O O . GLY A 1 96 ? -1.825 11.464 -8.448 1.00 95.38 96 GLY A O 1
ATOM 799 N N . GLY A 1 97 ? -1.235 11.711 -10.595 1.00 94.81 97 GLY A N 1
ATOM 800 C CA . GLY A 1 97 ? -1.624 13.127 -10.709 1.00 94.81 97 GLY A CA 1
ATOM 801 C C . GLY A 1 97 ? -0.598 14.139 -10.190 1.00 94.81 97 GLY A C 1
ATOM 802 O O . GLY A 1 97 ? -0.782 15.338 -10.366 1.00 94.81 97 GLY A O 1
ATOM 803 N N . PHE A 1 98 ? 0.492 13.679 -9.577 1.00 95.19 98 PHE A N 1
ATOM 804 C CA . PHE A 1 98 ? 1.529 14.552 -9.030 1.00 95.19 98 PHE A CA 1
ATOM 805 C C . PHE A 1 98 ? 2.611 14.800 -10.068 1.00 95.19 98 PHE A C 1
ATOM 807 O O . PHE A 1 98 ? 3.183 13.848 -10.594 1.00 95.19 98 PHE A O 1
ATOM 814 N N . LYS A 1 99 ? 2.906 16.069 -10.338 1.00 95.75 99 LYS A N 1
ATOM 815 C CA . LYS A 1 99 ? 4.022 16.460 -11.200 1.00 95.75 99 LYS A CA 1
ATOM 816 C C . LYS A 1 99 ? 5.355 16.271 -10.482 1.00 95.75 99 LYS A C 1
ATOM 818 O O . LYS A 1 99 ? 5.411 16.268 -9.255 1.00 95.75 99 LYS A O 1
ATOM 823 N N . GLU A 1 100 ? 6.430 16.145 -11.253 1.00 96.25 100 GLU A N 1
ATOM 824 C CA . GLU A 1 100 ? 7.790 15.983 -10.724 1.00 96.25 100 GLU A CA 1
ATOM 825 C C . GLU A 1 100 ? 8.213 17.142 -9.805 1.00 96.25 100 GLU A C 1
ATOM 827 O O . GLU A 1 100 ? 8.898 16.915 -8.809 1.00 96.25 100 GLU A O 1
ATOM 832 N N . ASP A 1 101 ? 7.732 18.353 -10.090 1.00 94.88 101 ASP A N 1
ATOM 833 C CA . ASP A 1 101 ? 7.959 19.580 -9.324 1.00 94.88 101 ASP A CA 1
ATOM 834 C C . ASP A 1 101 ? 6.920 19.834 -8.213 1.00 94.88 101 ASP A C 1
ATOM 836 O O . ASP A 1 101 ? 6.940 20.892 -7.591 1.00 94.88 101 ASP A O 1
ATOM 840 N N . PHE A 1 102 ? 6.014 18.887 -7.942 1.00 92.94 102 PHE A N 1
ATOM 841 C CA . PHE A 1 102 ? 5.013 19.034 -6.886 1.00 92.94 102 PHE A CA 1
ATOM 842 C C . PHE A 1 102 ? 5.657 19.046 -5.489 1.00 92.94 102 PHE A C 1
ATOM 844 O O . PHE A 1 102 ? 6.323 18.086 -5.094 1.00 92.94 102 PHE A O 1
ATOM 851 N N . ASP A 1 103 ? 5.372 20.092 -4.711 1.00 91.12 103 ASP A N 1
ATOM 852 C CA . ASP A 1 103 ? 5.940 20.355 -3.382 1.00 91.12 103 ASP A CA 1
ATOM 853 C C . ASP A 1 103 ? 4.883 20.496 -2.267 1.00 91.12 103 ASP A C 1
ATOM 855 O O . ASP A 1 103 ? 5.207 20.845 -1.131 1.00 91.12 103 ASP A O 1
ATOM 859 N N . GLY A 1 104 ? 3.614 20.181 -2.556 1.00 88.75 104 GLY A N 1
ATOM 860 C CA . GLY A 1 104 ? 2.503 20.391 -1.621 1.00 88.75 104 GLY A CA 1
ATOM 861 C C . GLY A 1 104 ? 2.571 19.553 -0.337 1.00 88.75 104 GLY A C 1
ATOM 862 O O . GLY A 1 104 ? 1.982 19.934 0.674 1.00 88.75 104 GLY A O 1
ATOM 863 N N . PHE A 1 105 ? 3.276 18.417 -0.357 1.00 91.44 105 PHE A N 1
ATOM 864 C CA . PHE A 1 105 ? 3.622 17.626 0.828 1.00 91.44 105 PHE A CA 1
ATOM 865 C C . PHE A 1 105 ? 4.733 16.614 0.512 1.00 91.44 105 PHE A C 1
ATOM 867 O O .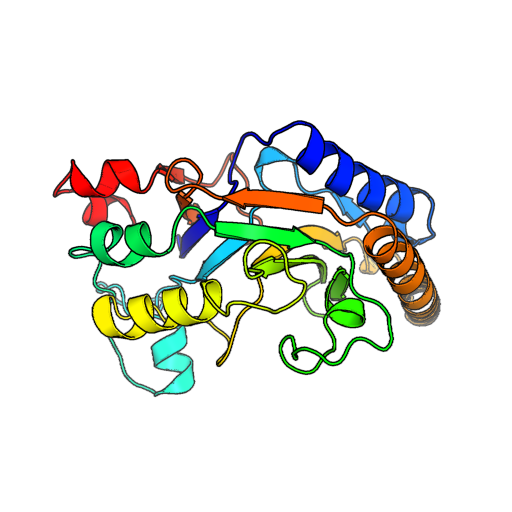 PHE A 1 105 ? 5.048 16.365 -0.650 1.00 91.44 105 PHE A O 1
ATOM 874 N N . MET A 1 106 ? 5.283 15.987 1.556 1.00 91.38 106 MET A N 1
ATOM 875 C CA . MET A 1 106 ? 6.259 14.899 1.444 1.00 91.38 106 MET A CA 1
ATOM 876 C C . MET A 1 106 ? 5.632 13.556 1.828 1.00 91.38 106 MET A C 1
ATOM 878 O O . MET A 1 106 ? 4.896 13.465 2.811 1.00 91.38 106 MET A O 1
ATOM 882 N N . SER A 1 107 ? 5.951 12.514 1.061 1.00 90.69 107 SER A N 1
ATOM 883 C CA . SER A 1 107 ? 5.677 11.111 1.380 1.00 90.69 107 SER A CA 1
ATOM 884 C C . SER A 1 107 ? 6.980 10.490 1.866 1.00 90.69 107 SER A C 1
ATOM 886 O O . SER A 1 107 ? 7.896 10.207 1.087 1.00 90.69 107 SER A O 1
ATOM 888 N N . PHE A 1 108 ? 7.092 10.337 3.185 1.00 87.62 108 PHE A N 1
ATOM 889 C CA . PHE A 1 108 ? 8.355 10.005 3.837 1.00 87.62 108 PHE A CA 1
ATOM 890 C C . PHE A 1 108 ? 9.479 10.971 3.388 1.00 87.62 108 PHE A C 1
ATOM 892 O O . PHE A 1 108 ? 9.355 12.179 3.579 1.00 87.62 108 PHE A O 1
ATOM 899 N N . GLU A 1 109 ? 10.553 10.467 2.780 1.00 87.19 109 GLU A N 1
ATOM 900 C CA . GLU A 1 109 ? 11.700 11.252 2.296 1.00 87.19 109 GLU A CA 1
ATOM 901 C C . GLU A 1 109 ? 11.595 11.641 0.805 1.00 87.19 109 GLU A C 1
ATOM 903 O O . GLU A 1 109 ? 12.552 12.163 0.239 1.00 87.19 109 GLU A O 1
ATOM 908 N N . GLY A 1 110 ? 10.455 11.394 0.144 1.00 92.19 110 GLY A N 1
ATOM 909 C CA . GLY A 1 110 ? 10.271 11.655 -1.288 1.00 92.19 110 GLY A CA 1
ATOM 910 C C . GLY A 1 110 ? 9.053 12.517 -1.624 1.00 92.19 110 GLY A C 1
ATOM 911 O O . GLY A 1 110 ? 8.089 12.603 -0.862 1.00 92.19 110 GLY A O 1
ATOM 912 N N . THR A 1 111 ? 9.081 13.138 -2.805 1.00 94.88 111 THR A N 1
ATOM 913 C CA . THR A 1 111 ? 7.906 13.824 -3.360 1.00 94.88 111 THR A CA 1
ATOM 914 C C . THR A 1 111 ? 6.851 12.798 -3.799 1.00 94.88 111 THR A C 1
ATOM 916 O O . THR A 1 111 ? 7.206 11.678 -4.183 1.00 94.88 111 THR A O 1
ATOM 919 N N . PRO A 1 112 ? 5.556 13.151 -3.811 1.00 95.56 112 PRO A N 1
ATOM 920 C CA . PRO A 1 112 ? 4.486 12.265 -4.270 1.00 95.56 112 PRO A CA 1
ATOM 921 C C . PRO A 1 112 ? 4.689 11.709 -5.682 1.00 95.56 112 PRO A C 1
ATOM 923 O O . PRO A 1 112 ? 4.409 10.536 -5.912 1.00 95.56 112 PRO A O 1
ATOM 926 N N . TYR A 1 113 ? 5.254 12.481 -6.619 1.00 97.44 113 TYR A N 1
ATOM 927 C CA . TYR A 1 113 ? 5.625 11.956 -7.940 1.00 97.44 113 TYR A CA 1
ATOM 928 C C . TYR A 1 113 ? 6.609 10.786 -7.824 1.00 97.44 113 TYR A C 1
ATOM 930 O O . TYR A 1 113 ? 6.331 9.686 -8.302 1.00 97.44 113 TYR A O 1
ATOM 938 N N . ASN A 1 114 ? 7.721 10.991 -7.111 1.00 97.06 114 ASN A N 1
ATOM 939 C CA . ASN A 1 114 ? 8.748 9.966 -6.922 1.00 97.06 114 ASN A CA 1
ATOM 940 C C . ASN A 1 114 ? 8.236 8.754 -6.137 1.00 97.06 114 ASN A C 1
ATOM 942 O O . ASN A 1 114 ? 8.709 7.640 -6.331 1.00 97.06 114 ASN A O 1
ATOM 946 N N . ARG A 1 115 ? 7.260 8.962 -5.255 1.00 96.50 115 ARG A N 1
ATOM 947 C CA . ARG A 1 115 ? 6.717 7.924 -4.378 1.00 96.50 115 ARG A CA 1
ATOM 948 C C . ARG A 1 115 ? 5.519 7.192 -4.971 1.00 96.50 115 ARG A C 1
ATOM 950 O O . ARG A 1 115 ? 5.185 6.122 -4.484 1.00 96.50 115 ARG A O 1
ATOM 957 N N . SER A 1 116 ? 4.896 7.715 -6.032 1.00 97.56 116 SER A N 1
ATOM 958 C CA . SER A 1 116 ? 3.672 7.135 -6.615 1.00 97.56 116 SER A CA 1
ATOM 959 C C . SER A 1 116 ? 3.875 5.691 -7.079 1.00 97.56 116 SER A C 1
ATOM 961 O O . SER A 1 116 ? 2.935 4.899 -7.063 1.00 97.56 116 SER A O 1
ATOM 963 N N . PHE A 1 117 ? 5.105 5.342 -7.463 1.00 98.44 117 PHE A N 1
ATOM 964 C CA . PHE A 1 117 ? 5.507 3.995 -7.846 1.00 98.44 117 PHE A CA 1
ATOM 965 C C . PHE A 1 117 ? 6.974 3.731 -7.476 1.00 98.44 117 PHE A C 1
ATOM 967 O O . PHE A 1 117 ? 7.833 4.584 -7.723 1.00 98.44 117 PHE A O 1
ATOM 974 N N . GLU A 1 118 ? 7.264 2.552 -6.921 1.00 97.75 118 GLU A N 1
ATOM 975 C CA . GLU A 1 118 ? 8.609 2.140 -6.495 1.00 97.75 118 GLU A CA 1
ATOM 976 C C . GLU A 1 118 ? 8.853 0.643 -6.749 1.00 97.75 118 GLU A C 1
ATOM 978 O O . GLU A 1 118 ? 8.031 -0.220 -6.436 1.00 97.75 118 GLU A O 1
ATOM 983 N N . ILE A 1 119 ? 10.038 0.335 -7.264 1.00 98.12 119 ILE A N 1
ATOM 984 C CA . ILE A 1 119 ? 10.634 -0.991 -7.364 1.00 98.12 119 ILE A CA 1
ATOM 985 C C . ILE A 1 119 ? 11.631 -1.117 -6.210 1.00 98.12 119 ILE A C 1
ATOM 987 O O . ILE A 1 119 ? 12.799 -0.728 -6.293 1.00 98.12 119 ILE A O 1
ATOM 991 N N . ASN A 1 120 ? 11.179 -1.687 -5.098 1.00 96.31 120 ASN A N 1
ATOM 992 C CA . ASN A 1 120 ? 12.008 -1.832 -3.913 1.00 96.31 120 ASN A CA 1
ATOM 993 C C . ASN A 1 120 ? 12.853 -3.106 -3.997 1.00 96.31 120 ASN A C 1
ATOM 995 O O . ASN A 1 120 ? 12.432 -4.186 -3.582 1.00 96.31 120 ASN A O 1
ATOM 999 N N . TRP A 1 121 ? 14.079 -2.972 -4.499 1.00 95.56 121 TRP A N 1
ATOM 1000 C CA . TRP A 1 121 ? 15.027 -4.079 -4.667 1.00 95.56 121 TRP A CA 1
ATOM 1001 C C . TRP A 1 121 ? 15.390 -4.798 -3.366 1.00 95.56 121 TRP A C 1
ATOM 1003 O O . TRP A 1 121 ? 15.605 -6.008 -3.370 1.00 95.56 121 TRP A O 1
ATOM 1013 N N . LYS A 1 122 ? 15.449 -4.072 -2.243 1.00 94.00 122 LYS A N 1
ATOM 1014 C CA . LYS A 1 122 ? 15.805 -4.645 -0.937 1.00 94.00 122 LYS A CA 1
ATOM 1015 C C . LYS A 1 122 ? 14.683 -5.523 -0.391 1.00 94.00 122 LYS A C 1
ATOM 1017 O O . LYS A 1 122 ? 14.945 -6.608 0.115 1.00 94.00 122 LYS A O 1
ATOM 1022 N N . ALA A 1 123 ? 13.446 -5.044 -0.488 1.00 93.88 123 ALA A N 1
ATOM 1023 C CA . ALA A 1 123 ? 12.259 -5.778 -0.067 1.00 93.88 123 ALA A CA 1
ATOM 1024 C C . ALA A 1 123 ? 11.745 -6.747 -1.142 1.00 93.88 123 ALA A C 1
ATOM 1026 O O . ALA A 1 123 ? 10.860 -7.540 -0.840 1.00 93.88 123 ALA A O 1
ATOM 1027 N N . LYS A 1 124 ? 12.290 -6.676 -2.365 1.00 96.38 124 LYS A N 1
ATOM 1028 C CA . LYS A 1 124 ? 11.850 -7.417 -3.554 1.00 96.38 124 LYS A CA 1
ATOM 1029 C C . LYS A 1 124 ? 10.371 -7.180 -3.885 1.00 96.38 124 LYS A C 1
ATOM 1031 O O . LYS A 1 124 ? 9.666 -8.107 -4.259 1.00 96.38 124 LYS A O 1
ATOM 1036 N N . LYS A 1 125 ? 9.890 -5.943 -3.736 1.00 97.25 125 LYS A N 1
ATOM 1037 C CA . LYS A 1 125 ? 8.471 -5.575 -3.898 1.00 97.25 125 LYS A CA 1
ATOM 1038 C C . LYS A 1 125 ? 8.289 -4.533 -4.996 1.00 97.25 125 LYS A C 1
ATOM 1040 O O . LYS A 1 125 ? 9.100 -3.617 -5.111 1.00 97.25 125 LYS A O 1
ATOM 1045 N N . ILE A 1 126 ? 7.198 -4.653 -5.747 1.00 98.12 126 ILE A N 1
ATOM 1046 C CA . ILE A 1 126 ? 6.691 -3.618 -6.650 1.00 98.12 126 ILE A CA 1
ATOM 1047 C C . ILE A 1 126 ? 5.522 -2.922 -5.969 1.00 98.12 126 ILE A C 1
ATOM 1049 O O . ILE A 1 126 ? 4.554 -3.571 -5.563 1.00 98.12 126 ILE A O 1
ATOM 1053 N N . ILE A 1 127 ? 5.631 -1.609 -5.819 1.00 98.06 127 ILE A N 1
ATOM 1054 C CA . ILE A 1 127 ? 4.801 -0.831 -4.910 1.00 98.06 127 ILE A CA 1
ATOM 1055 C C . ILE A 1 127 ? 4.110 0.285 -5.680 1.00 98.06 127 ILE A C 1
ATOM 1057 O O . ILE A 1 127 ? 4.740 1.013 -6.446 1.00 98.06 127 ILE A O 1
ATOM 1061 N N . LEU A 1 128 ? 2.819 0.440 -5.417 1.00 98.06 128 LEU A N 1
ATOM 1062 C CA . LEU A 1 128 ? 2.029 1.601 -5.786 1.00 98.06 128 LEU A CA 1
ATOM 1063 C C . LEU A 1 128 ? 1.643 2.348 -4.506 1.00 98.06 128 LEU A C 1
ATOM 1065 O O . LEU A 1 128 ? 1.246 1.719 -3.522 1.00 98.06 128 LEU A O 1
ATOM 1069 N N . ILE A 1 129 ? 1.754 3.674 -4.508 1.00 97.62 129 ILE A N 1
ATOM 1070 C CA . ILE A 1 129 ? 1.385 4.501 -3.355 1.00 97.62 129 ILE A CA 1
ATOM 1071 C C . ILE A 1 129 ? 0.360 5.539 -3.793 1.00 97.62 129 ILE A C 1
ATOM 1073 O O . ILE A 1 129 ? 0.504 6.182 -4.833 1.00 97.62 129 ILE A O 1
ATOM 1077 N N . GLY A 1 130 ? -0.696 5.666 -2.994 1.00 96.38 130 GLY A N 1
ATOM 1078 C CA . GLY A 1 130 ? -1.676 6.736 -3.109 1.00 96.38 130 GLY A CA 1
ATOM 1079 C C . GLY A 1 130 ? -1.761 7.553 -1.827 1.00 96.38 130 GLY A C 1
ATOM 1080 O O . GLY A 1 130 ? -1.226 7.163 -0.787 1.00 96.38 130 GLY A O 1
ATOM 1081 N N . TRP A 1 131 ? -2.473 8.674 -1.891 1.00 95.75 131 TRP A N 1
ATOM 1082 C CA . TRP A 1 131 ? -2.664 9.567 -0.746 1.00 95.75 131 TRP A CA 1
ATOM 1083 C C . TRP A 1 131 ? -4.103 10.032 -0.632 1.00 95.75 131 TRP A C 1
ATOM 1085 O O . TRP A 1 131 ? -4.820 10.148 -1.629 1.00 95.75 131 TRP A O 1
ATOM 1095 N N . SER A 1 132 ? -4.520 10.310 0.602 1.00 94.44 132 SER A N 1
ATOM 1096 C CA . SER A 1 132 ? -5.810 10.930 0.861 1.00 94.44 132 SER A CA 1
ATOM 1097 C C . SER A 1 132 ? -5.746 12.431 0.571 1.00 94.44 132 SER A C 1
ATOM 1099 O O . SER A 1 132 ? -4.903 13.148 1.118 1.00 94.44 132 SER A O 1
ATOM 1101 N N . LEU A 1 133 ? -6.633 12.902 -0.305 1.00 87.19 133 LEU A N 1
ATOM 1102 C CA . LEU A 1 133 ? -6.709 14.304 -0.717 1.00 87.19 133 LEU A CA 1
ATOM 1103 C C . LEU A 1 133 ? -7.975 14.965 -0.181 1.00 87.19 133 LEU A C 1
ATOM 1105 O O . LEU A 1 133 ? -9.027 14.327 -0.066 1.00 87.19 133 LEU A O 1
ATOM 1109 N N . GLN A 1 134 ? -7.876 16.263 0.100 1.00 82.44 134 GLN A N 1
ATOM 1110 C CA . GLN A 1 134 ? -9.040 17.085 0.396 1.00 82.44 134 GLN A CA 1
ATOM 1111 C C . GLN A 1 134 ? -9.982 17.087 -0.811 1.00 82.44 134 GLN A C 1
ATOM 1113 O O . GLN A 1 134 ? -9.579 17.003 -1.973 1.00 82.44 134 GLN A O 1
ATOM 1118 N N . GLU A 1 135 ? -11.277 17.151 -0.534 1.00 75.19 135 GLU A N 1
ATOM 1119 C CA . GLU A 1 135 ? -12.277 17.139 -1.590 1.00 75.19 135 GLU A CA 1
ATOM 1120 C C . GLU A 1 135 ? -12.118 18.371 -2.493 1.00 75.19 135 GLU A C 1
ATOM 1122 O O . GLU A 1 135 ? -12.045 19.501 -2.014 1.00 75.19 135 GLU A O 1
ATOM 1127 N N . GLY A 1 136 ? -12.023 18.139 -3.805 1.00 67.38 136 GLY A N 1
ATOM 1128 C CA . GLY A 1 136 ? -11.871 19.196 -4.806 1.00 67.38 136 GLY A CA 1
ATOM 1129 C C . GLY A 1 136 ? -10.509 19.901 -4.843 1.00 67.38 136 GLY A C 1
ATOM 1130 O O . GLY A 1 136 ? -10.416 20.932 -5.505 1.00 67.38 136 GLY A O 1
ATOM 1131 N N . THR A 1 137 ? -9.469 19.397 -4.164 1.00 73.50 137 THR A N 1
ATOM 1132 C CA . THR A 1 137 ? -8.122 19.997 -4.210 1.00 73.50 137 THR A CA 1
ATOM 1133 C C . THR A 1 137 ? -7.011 18.947 -4.324 1.00 73.50 137 THR A C 1
ATOM 1135 O O . THR A 1 137 ? -7.222 17.773 -4.029 1.00 73.50 137 THR A O 1
ATOM 1138 N N . ASP A 1 138 ? -5.806 19.392 -4.695 1.00 67.56 138 ASP A N 1
ATOM 1139 C CA . ASP A 1 138 ? -4.579 18.574 -4.710 1.00 67.56 138 ASP A CA 1
ATOM 1140 C C . ASP A 1 138 ? -3.851 18.568 -3.348 1.00 67.56 138 ASP A C 1
ATOM 1142 O O . ASP A 1 138 ? -2.687 18.177 -3.236 1.00 67.56 138 ASP A O 1
ATOM 1146 N N . ILE A 1 139 ? -4.516 19.039 -2.288 1.00 75.38 139 ILE A N 1
ATOM 1147 C CA . ILE A 1 139 ? -3.928 19.160 -0.954 1.00 75.38 139 ILE A CA 1
ATOM 1148 C C . ILE A 1 139 ? -4.155 17.855 -0.193 1.00 75.38 139 ILE A C 1
ATOM 1150 O O . ILE A 1 139 ? -5.297 17.433 0.003 1.00 75.38 139 ILE A O 1
ATOM 1154 N N . ALA A 1 140 ? -3.081 17.239 0.307 1.00 79.19 140 ALA A N 1
ATOM 1155 C CA . ALA A 1 140 ? -3.193 16.092 1.204 1.00 79.19 140 ALA A CA 1
ATOM 1156 C C . ALA A 1 140 ? -3.970 16.468 2.477 1.00 79.19 140 ALA A C 1
ATOM 1158 O O . ALA A 1 140 ? -3.645 17.431 3.174 1.00 79.19 140 ALA A O 1
ATOM 1159 N N . ASP A 1 141 ? -5.004 15.697 2.816 1.00 82.44 141 ASP A N 1
ATOM 1160 C CA . ASP A 1 141 ? -5.839 15.964 4.000 1.00 82.44 141 ASP A CA 1
ATOM 1161 C C . ASP A 1 141 ? -5.297 15.319 5.292 1.00 82.44 141 ASP A C 1
ATOM 1163 O O . ASP A 1 141 ? -5.813 15.554 6.397 1.00 82.44 141 ASP A O 1
ATOM 1167 N N . ASN A 1 142 ? -4.232 14.519 5.151 1.00 87.00 142 ASN A N 1
ATOM 1168 C CA . ASN A 1 142 ? -3.599 13.724 6.199 1.00 87.00 142 ASN A CA 1
ATOM 1169 C C . ASN A 1 142 ? -4.582 12.809 6.957 1.00 87.00 142 ASN A C 1
ATOM 1171 O O . ASN A 1 142 ? -4.302 12.430 8.097 1.00 87.00 142 ASN A O 1
ATOM 1175 N N . LYS A 1 143 ? -5.731 12.436 6.370 1.00 92.56 143 LYS A N 1
ATOM 1176 C CA . LYS A 1 143 ? -6.709 11.542 7.014 1.00 92.56 143 LYS A CA 1
ATOM 1177 C C . LYS A 1 143 ? -6.081 10.218 7.419 1.00 92.56 143 LYS A C 1
ATOM 1179 O O . LYS A 1 143 ? -6.306 9.779 8.543 1.00 92.56 143 LYS A O 1
ATOM 1184 N N . LEU A 1 144 ? -5.266 9.613 6.553 1.00 93.88 144 LEU A N 1
ATOM 1185 C CA . LEU A 1 144 ? -4.623 8.333 6.860 1.00 93.88 144 LEU A CA 1
ATOM 1186 C C . LEU A 1 144 ? -3.644 8.442 8.038 1.00 93.88 144 LEU A C 1
ATOM 1188 O O . LEU A 1 144 ? -3.646 7.600 8.936 1.00 93.88 144 LEU A O 1
ATOM 1192 N N . PHE A 1 145 ? -2.865 9.523 8.085 1.00 93.88 145 PHE A N 1
ATOM 1193 C CA . PHE A 1 145 ? -1.992 9.811 9.218 1.00 93.88 145 PHE A CA 1
ATOM 1194 C C . PHE A 1 145 ? -2.791 10.000 10.517 1.00 93.88 145 PHE A C 1
ATOM 1196 O O . PHE A 1 145 ? -2.495 9.356 11.522 1.00 93.88 145 PHE A O 1
ATOM 1203 N N . LYS A 1 146 ? -3.848 10.823 10.494 1.00 95.06 146 LYS A N 1
ATOM 1204 C CA . LYS A 1 146 ? -4.709 11.069 11.665 1.00 95.06 146 LYS A CA 1
ATOM 1205 C C . LYS A 1 146 ? -5.403 9.793 12.150 1.00 95.06 146 LYS A C 1
ATOM 1207 O O . LYS A 1 146 ? -5.491 9.573 13.356 1.00 95.06 146 LYS A O 1
ATOM 1212 N N . LEU A 1 147 ? -5.844 8.934 11.230 1.00 95.81 147 LEU A N 1
ATOM 1213 C CA . LEU A 1 147 ? -6.382 7.612 11.544 1.00 95.81 147 LEU A CA 1
ATOM 1214 C C . LEU A 1 147 ? -5.341 6.762 12.286 1.00 95.81 147 LEU A C 1
ATOM 1216 O O . LEU A 1 147 ? -5.625 6.224 13.353 1.00 95.81 147 LEU A O 1
ATOM 1220 N N . ARG A 1 148 ? -4.115 6.674 11.759 1.00 96.12 148 ARG A N 1
ATOM 1221 C CA . ARG A 1 148 ? -3.021 5.913 12.384 1.00 96.12 148 ARG A CA 1
ATOM 1222 C C . ARG A 1 148 ? -2.639 6.471 13.756 1.00 96.12 148 ARG A C 1
ATOM 1224 O O . ARG A 1 148 ? -2.407 5.690 14.675 1.00 96.12 148 ARG A O 1
ATOM 1231 N N . GLN A 1 149 ? -2.635 7.794 13.933 1.00 95.94 149 GLN A N 1
ATOM 1232 C CA . GLN A 1 149 ? -2.443 8.414 15.248 1.00 95.94 149 GLN A CA 1
ATOM 1233 C C . GLN A 1 149 ? -3.557 8.029 16.223 1.00 95.94 149 GLN A C 1
ATOM 1235 O O . GLN A 1 149 ? -3.271 7.573 17.328 1.00 95.94 149 GLN A O 1
ATOM 1240 N N . LYS A 1 150 ? -4.821 8.133 15.797 1.00 96.50 150 LYS A N 1
ATOM 1241 C CA . LYS A 1 150 ? -5.977 7.754 16.616 1.00 96.50 150 LYS A CA 1
ATOM 1242 C C . LYS A 1 150 ? -5.897 6.292 17.065 1.00 96.50 150 LYS A C 1
ATOM 1244 O O . LYS A 1 150 ? -6.127 6.002 18.239 1.00 96.50 150 LYS A O 1
ATOM 1249 N N . LEU A 1 151 ? -5.543 5.388 16.152 1.00 96.31 151 LEU A N 1
ATOM 1250 C CA . LEU A 1 151 ? -5.366 3.963 16.440 1.00 96.31 151 LEU A CA 1
ATOM 1251 C C . LEU A 1 151 ? -4.170 3.693 17.355 1.00 96.31 151 LEU A C 1
ATOM 1253 O O . LEU A 1 151 ? -4.240 2.821 18.221 1.00 96.31 151 LEU A O 1
ATOM 1257 N N . TYR A 1 152 ? -3.088 4.456 17.233 1.00 96.12 152 TYR A N 1
ATOM 1258 C CA . TYR A 1 152 ? -1.982 4.335 18.172 1.00 96.12 152 TYR A CA 1
ATOM 1259 C C . TYR A 1 152 ? -2.406 4.753 19.590 1.00 96.12 152 TYR A C 1
ATOM 1261 O O . TYR A 1 152 ? -2.190 4.007 20.545 1.00 96.12 152 TYR A O 1
ATOM 1269 N N . GLU A 1 153 ? -3.067 5.903 19.722 1.00 96.31 153 GLU A N 1
ATOM 1270 C CA . GLU A 1 153 ? -3.497 6.460 21.009 1.00 96.31 153 GLU A CA 1
ATOM 1271 C C . GLU A 1 153 ? -4.558 5.618 21.720 1.00 96.31 153 GLU A C 1
ATOM 1273 O O . GLU A 1 153 ? -4.539 5.515 22.945 1.00 96.31 153 GLU A O 1
ATOM 1278 N N . ARG A 1 154 ? -5.518 5.064 20.970 1.00 96.19 154 ARG A N 1
ATOM 1279 C CA . ARG A 1 154 ? -6.698 4.397 21.538 1.00 96.19 154 ARG A CA 1
ATOM 1280 C C . ARG A 1 154 ? -6.638 2.881 21.496 1.00 96.19 154 ARG A C 1
ATOM 1282 O O . ARG A 1 154 ? -7.315 2.251 22.295 1.00 96.19 154 ARG A O 1
ATOM 1289 N N . ASN A 1 155 ? -5.862 2.316 20.577 1.00 95.25 155 ASN A N 1
ATOM 1290 C CA . ASN A 1 155 ? -5.835 0.879 20.311 1.00 95.25 155 ASN A CA 1
ATOM 1291 C C . ASN A 1 155 ? -4.415 0.286 20.429 1.00 95.25 155 ASN A C 1
ATOM 1293 O O . ASN A 1 155 ? -4.224 -0.917 20.257 1.00 95.25 155 ASN A O 1
ATOM 1297 N N . HIS A 1 156 ? -3.401 1.111 20.725 1.00 96.00 156 HIS A N 1
ATOM 1298 C CA . HIS A 1 156 ? -1.988 0.714 20.759 1.00 96.00 156 HIS A CA 1
ATOM 1299 C C . HIS A 1 156 ? -1.521 0.046 19.456 1.00 96.00 156 HIS A C 1
ATOM 1301 O O . HIS A 1 156 ? -0.693 -0.867 19.459 1.00 96.00 156 HIS A O 1
ATOM 1307 N N . LEU A 1 157 ? -2.048 0.515 18.324 1.00 94.81 157 LEU A N 1
ATOM 1308 C CA . LEU A 1 157 ? -1.672 0.043 16.996 1.00 94.81 157 LEU A CA 1
ATOM 1309 C C . LEU A 1 157 ? -0.762 1.076 16.346 1.00 94.81 157 LEU A C 1
ATOM 1311 O O . LEU A 1 157 ? -1.227 2.103 15.853 1.00 94.81 157 LEU A O 1
ATOM 1315 N N . ARG A 1 158 ? 0.548 0.832 16.384 1.00 93.44 158 ARG A N 1
ATOM 1316 C CA . ARG A 1 158 ? 1.521 1.781 15.843 1.00 93.44 158 ARG A CA 1
ATOM 1317 C C . ARG A 1 158 ? 1.891 1.422 14.400 1.00 93.44 158 ARG A C 1
ATOM 1319 O O . ARG A 1 158 ? 2.276 0.273 14.161 1.00 93.44 158 ARG A O 1
ATOM 1326 N N . PRO A 1 159 ? 1.843 2.377 13.452 1.00 91.56 159 PRO A N 1
ATOM 1327 C CA . PRO A 1 159 ? 2.427 2.169 12.133 1.00 91.56 159 PRO A CA 1
ATOM 1328 C C . PRO A 1 159 ? 3.948 1.995 12.233 1.00 91.56 159 PRO A C 1
ATOM 1330 O O . PRO A 1 159 ? 4.595 2.446 13.183 1.00 91.56 159 PRO A O 1
ATOM 1333 N N . LYS A 1 160 ? 4.536 1.356 11.222 1.00 88.38 160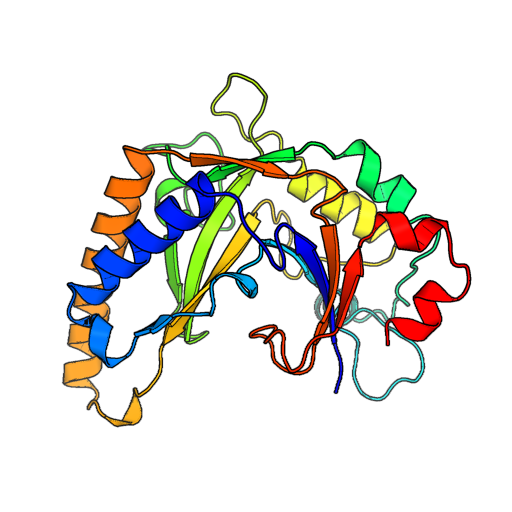 LYS A N 1
ATOM 1334 C CA . LYS A 1 160 ? 5.986 1.141 11.150 1.00 88.38 160 LYS A CA 1
ATOM 1335 C C . LYS A 1 160 ? 6.755 2.463 11.052 1.00 88.38 160 LYS A C 1
ATOM 1337 O O . LYS A 1 160 ? 7.779 2.640 11.713 1.00 88.38 160 LYS A O 1
ATOM 1342 N N . MET A 1 161 ? 6.243 3.399 10.258 1.00 87.50 161 MET A N 1
ATOM 1343 C CA . MET A 1 161 ? 6.852 4.706 10.023 1.00 87.50 161 MET A CA 1
ATOM 1344 C C . MET A 1 161 ? 6.109 5.793 10.804 1.00 87.50 161 MET A C 1
ATOM 1346 O O . MET A 1 161 ? 4.900 5.709 11.012 1.00 87.50 161 MET A O 1
ATOM 1350 N N . ASP A 1 162 ? 6.848 6.798 11.276 1.00 84.31 162 ASP A N 1
ATOM 1351 C CA . ASP A 1 162 ? 6.228 7.996 11.853 1.00 84.31 162 ASP A CA 1
ATOM 1352 C C . ASP A 1 162 ? 5.806 8.927 10.713 1.00 84.31 162 ASP A C 1
ATOM 1354 O O . ASP A 1 162 ? 6.423 8.906 9.650 1.00 84.31 162 ASP A O 1
ATOM 1358 N N . ASN A 1 163 ? 4.760 9.729 10.922 1.00 84.69 163 ASN A N 1
ATOM 1359 C CA . ASN A 1 163 ? 4.211 10.630 9.895 1.00 84.69 163 ASN A CA 1
ATOM 1360 C C . ASN A 1 163 ? 3.796 9.930 8.591 1.00 84.69 163 ASN A C 1
ATOM 1362 O O . ASN A 1 163 ? 3.771 10.537 7.528 1.00 84.69 163 ASN A O 1
ATOM 1366 N N . ASP A 1 164 ? 3.443 8.650 8.688 1.00 89.06 164 ASP A N 1
ATOM 1367 C CA . ASP A 1 164 ? 3.055 7.832 7.549 1.00 89.06 164 ASP A CA 1
ATOM 1368 C C . ASP A 1 164 ? 1.651 8.213 7.059 1.00 89.06 164 ASP A C 1
ATOM 1370 O O . ASP A 1 164 ? 0.642 7.911 7.712 1.00 89.06 164 ASP A O 1
ATOM 1374 N N . ASN A 1 165 ? 1.591 8.865 5.902 1.00 92.62 165 ASN A N 1
ATOM 1375 C CA . ASN A 1 165 ? 0.372 9.182 5.163 1.00 92.62 165 ASN A CA 1
ATOM 1376 C C . ASN A 1 165 ? 0.212 8.331 3.890 1.00 92.62 165 ASN A C 1
ATOM 1378 O O . ASN A 1 165 ? -0.710 8.584 3.116 1.00 92.62 165 ASN A O 1
ATOM 1382 N N . ASP A 1 166 ? 1.066 7.324 3.689 1.00 95.12 166 ASP A N 1
ATOM 1383 C CA . ASP A 1 166 ? 1.089 6.517 2.474 1.00 95.12 166 ASP A CA 1
ATOM 1384 C C . ASP A 1 166 ? -0.007 5.451 2.498 1.00 95.12 166 ASP A C 1
ATOM 1386 O O . ASP A 1 166 ? -0.047 4.578 3.377 1.00 95.12 166 ASP A O 1
ATOM 1390 N N . PHE A 1 167 ? -0.870 5.469 1.483 1.00 96.38 167 PHE A N 1
ATOM 1391 C CA . PHE A 1 167 ? -1.728 4.339 1.150 1.00 96.38 167 PHE A CA 1
ATOM 1392 C C . PHE A 1 167 ? -0.915 3.351 0.305 1.00 96.38 167 PHE A C 1
ATOM 1394 O O . PHE A 1 167 ? -0.973 3.332 -0.924 1.00 96.38 167 PHE A O 1
ATOM 1401 N N . TYR A 1 168 ? -0.072 2.593 1.004 1.00 95.75 168 TYR A N 1
ATOM 1402 C CA . TYR A 1 168 ? 0.921 1.686 0.438 1.00 95.75 168 TYR A CA 1
ATOM 1403 C C . TYR A 1 168 ? 0.291 0.385 -0.070 1.00 95.75 168 TYR A C 1
ATOM 1405 O O . TYR A 1 168 ? -0.437 -0.279 0.674 1.00 95.75 168 TYR A O 1
ATOM 1413 N N . MET A 1 169 ? 0.621 -0.007 -1.304 1.00 96.62 169 MET A N 1
ATOM 1414 C CA . MET A 1 169 ? 0.102 -1.210 -1.955 1.00 96.62 169 MET A CA 1
ATOM 1415 C C . MET A 1 169 ? 1.198 -2.001 -2.658 1.00 96.62 169 MET A C 1
ATOM 1417 O O . MET A 1 169 ? 1.881 -1.479 -3.533 1.00 96.62 169 MET A O 1
ATOM 1421 N N . VAL A 1 170 ? 1.318 -3.290 -2.345 1.00 97.44 170 VAL A N 1
ATOM 1422 C CA . VAL A 1 170 ? 2.196 -4.203 -3.092 1.00 97.44 170 VAL A CA 1
ATOM 1423 C C . VAL A 1 170 ? 1.406 -4.811 -4.244 1.00 97.44 170 VAL A C 1
ATOM 1425 O O . VAL A 1 170 ? 0.415 -5.504 -4.013 1.00 97.44 170 VAL A O 1
ATOM 1428 N N . ILE A 1 171 ? 1.846 -4.562 -5.478 1.00 97.81 171 ILE A N 1
ATOM 1429 C CA . ILE A 1 171 ? 1.181 -5.048 -6.700 1.00 97.81 171 ILE A CA 1
ATOM 1430 C C . ILE A 1 171 ? 1.915 -6.221 -7.364 1.00 97.81 171 ILE A C 1
ATOM 1432 O O . ILE A 1 171 ? 1.449 -6.775 -8.359 1.00 97.81 171 ILE A O 1
ATOM 1436 N N . GLY A 1 172 ? 3.067 -6.600 -6.826 1.00 97.62 172 GLY A N 1
ATOM 1437 C CA . GLY A 1 172 ? 3.861 -7.732 -7.273 1.00 97.62 172 GLY A CA 1
ATOM 1438 C C . GLY A 1 172 ? 5.204 -7.779 -6.561 1.00 97.62 172 GLY A C 1
ATOM 1439 O O . GLY A 1 172 ? 5.503 -6.941 -5.705 1.00 97.62 172 GLY A O 1
ATOM 1440 N N . GLU A 1 173 ? 6.025 -8.740 -6.943 1.00 97.25 173 GLU A N 1
ATOM 1441 C CA . GLU A 1 173 ? 7.332 -8.975 -6.346 1.00 97.25 173 GLU A CA 1
ATOM 1442 C C . GLU A 1 173 ? 8.403 -9.225 -7.404 1.00 97.25 173 GLU A C 1
ATOM 1444 O O . GLU A 1 173 ? 8.118 -9.465 -8.581 1.00 97.25 173 GLU A O 1
ATOM 1449 N N . LEU A 1 174 ? 9.652 -9.122 -6.962 1.00 97.00 174 LEU A N 1
ATOM 1450 C CA . LEU A 1 174 ? 10.818 -9.489 -7.746 1.00 97.00 174 LEU A CA 1
ATOM 1451 C C . LEU A 1 174 ? 11.320 -10.864 -7.293 1.00 97.00 174 LEU A C 1
ATOM 1453 O O . LEU A 1 174 ? 11.509 -11.105 -6.099 1.00 97.00 174 LEU A O 1
ATOM 1457 N N . ALA A 1 175 ? 11.609 -11.743 -8.242 1.00 96.06 175 ALA A N 1
ATOM 1458 C CA . ALA A 1 175 ? 12.099 -13.094 -8.004 1.00 96.06 175 ALA A CA 1
ATOM 1459 C C . ALA A 1 175 ? 13.244 -13.448 -8.960 1.00 96.06 175 ALA A C 1
ATOM 1461 O O . ALA A 1 175 ? 13.647 -12.645 -9.792 1.00 96.06 175 ALA A O 1
ATOM 1462 N N . HIS A 1 176 ? 13.778 -14.662 -8.835 1.00 94.19 176 HIS A N 1
ATOM 1463 C CA . HIS A 1 176 ? 14.716 -15.234 -9.806 1.00 94.19 176 HIS A CA 1
ATOM 1464 C C . HIS A 1 176 ? 16.032 -14.470 -10.007 1.00 94.19 176 HIS A C 1
ATOM 1466 O O . HIS A 1 176 ? 16.650 -14.527 -11.069 1.00 94.19 176 HIS A O 1
ATOM 1472 N N . PHE A 1 177 ? 16.484 -13.759 -8.975 1.00 91.12 177 PHE A N 1
ATOM 1473 C CA . PHE A 1 177 ? 17.754 -13.029 -8.993 1.00 91.12 177 PHE A CA 1
ATOM 1474 C C . PHE A 1 177 ? 18.960 -13.949 -9.177 1.00 91.12 177 PHE A C 1
ATOM 1476 O O . PHE A 1 177 ? 19.965 -13.528 -9.731 1.00 91.12 177 PHE A O 1
ATOM 1483 N N . GLU A 1 178 ? 18.853 -15.202 -8.734 1.00 92.44 178 GLU A N 1
ATOM 1484 C CA . GLU A 1 178 ? 19.883 -16.232 -8.866 1.00 92.44 178 GLU A CA 1
ATOM 1485 C C . GLU A 1 178 ? 20.224 -16.588 -10.320 1.00 92.44 178 GLU A C 1
ATOM 1487 O O . GLU A 1 178 ? 21.222 -17.261 -10.564 1.00 92.44 178 GLU A O 1
ATOM 1492 N N . LEU A 1 179 ? 19.403 -16.153 -11.280 1.00 91.31 179 LEU A N 1
ATOM 1493 C CA . LEU A 1 179 ? 19.621 -16.373 -12.709 1.00 91.31 179 LEU A CA 1
ATOM 1494 C C . LEU A 1 179 ? 20.530 -15.317 -13.357 1.00 91.31 179 LEU A C 1
ATOM 1496 O O . LEU A 1 179 ? 20.811 -15.421 -14.550 1.00 91.31 179 LEU A O 1
ATOM 1500 N N . PHE A 1 180 ? 20.952 -14.299 -12.605 1.00 94.06 180 PHE A N 1
ATOM 1501 C CA . PHE A 1 180 ? 21.720 -13.162 -13.103 1.00 94.06 180 PHE A CA 1
ATOM 1502 C C . PHE A 1 180 ? 23.042 -13.051 -12.346 1.00 94.06 180 PHE A C 1
ATOM 1504 O O . PHE A 1 180 ? 23.091 -13.254 -11.133 1.00 94.06 180 PHE A O 1
ATOM 1511 N N . ASP A 1 181 ? 24.106 -12.707 -13.064 1.00 96.50 181 ASP A N 1
ATOM 1512 C CA . ASP A 1 181 ? 25.345 -12.253 -12.443 1.00 96.50 181 ASP A CA 1
ATOM 1513 C C . ASP A 1 181 ? 25.227 -10.786 -11.984 1.00 96.50 181 ASP A C 1
ATOM 1515 O O . ASP A 1 181 ? 24.215 -10.108 -12.203 1.00 96.50 181 ASP A O 1
ATOM 1519 N N . ASP A 1 182 ? 26.262 -10.299 -11.297 1.00 95.38 182 ASP A N 1
ATOM 1520 C CA . ASP A 1 182 ? 26.269 -8.952 -10.723 1.00 95.38 182 ASP A CA 1
ATOM 1521 C C . ASP A 1 182 ? 26.176 -7.850 -11.793 1.00 95.38 182 ASP A C 1
ATOM 1523 O O . ASP A 1 182 ? 25.565 -6.806 -11.545 1.00 95.38 182 ASP A O 1
ATOM 1527 N N . GLU A 1 183 ? 26.745 -8.079 -12.981 1.00 96.94 183 GLU A N 1
ATOM 1528 C CA . GLU A 1 183 ? 26.733 -7.126 -14.094 1.00 96.94 183 GLU A CA 1
ATOM 1529 C C . GLU A 1 183 ? 25.328 -7.016 -14.695 1.00 96.94 183 GLU A C 1
ATOM 1531 O O . GLU A 1 183 ? 24.750 -5.926 -14.720 1.00 96.94 183 GLU A O 1
ATOM 1536 N N . ALA A 1 184 ? 24.715 -8.145 -15.056 1.00 95.56 184 ALA A N 1
ATOM 1537 C CA . ALA A 1 184 ? 23.354 -8.181 -15.575 1.00 95.56 184 ALA A CA 1
ATOM 1538 C C . ALA A 1 184 ? 22.340 -7.636 -14.554 1.00 95.56 184 ALA A C 1
ATOM 1540 O O . ALA A 1 184 ? 21.380 -6.947 -14.915 1.00 95.56 184 ALA A O 1
ATOM 1541 N N . LEU A 1 185 ? 22.552 -7.888 -13.256 1.00 94.81 185 LEU A N 1
ATOM 1542 C CA . LEU A 1 185 ? 21.703 -7.333 -12.204 1.00 94.81 185 LEU A CA 1
ATOM 1543 C C . LEU A 1 185 ? 21.858 -5.808 -12.072 1.00 94.81 185 LEU A C 1
ATOM 1545 O O . LEU A 1 185 ? 20.874 -5.114 -11.793 1.00 94.81 185 LEU A O 1
ATOM 1549 N N . ALA A 1 186 ? 23.064 -5.269 -12.259 1.00 95.50 186 ALA A N 1
ATOM 1550 C CA . ALA A 1 186 ? 23.300 -3.828 -12.267 1.00 95.50 186 ALA A CA 1
ATOM 1551 C C . ALA A 1 186 ? 22.629 -3.150 -13.473 1.00 95.50 186 ALA A C 1
ATOM 1553 O O . ALA A 1 186 ? 21.967 -2.120 -13.306 1.00 95.50 186 ALA A O 1
ATOM 1554 N N . GLU A 1 187 ? 22.717 -3.753 -14.660 1.00 96.12 187 GLU A N 1
ATOM 1555 C C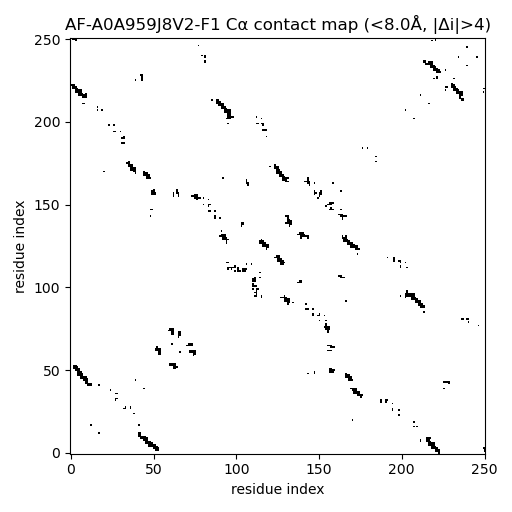A . GLU A 1 187 ? 22.017 -3.273 -15.856 1.00 96.12 187 GLU A CA 1
ATOM 1556 C C . GLU A 1 187 ? 20.498 -3.271 -15.663 1.00 96.12 187 GLU A C 1
ATOM 1558 O O . GLU A 1 187 ? 19.828 -2.276 -15.960 1.00 96.12 187 GLU A O 1
ATOM 1563 N N . LEU A 1 188 ? 19.953 -4.343 -15.082 1.00 95.94 188 LEU A N 1
ATOM 1564 C CA . LEU A 1 188 ? 18.524 -4.459 -14.811 1.00 95.94 188 LEU A CA 1
ATOM 1565 C C . LEU A 1 188 ? 18.040 -3.409 -13.799 1.00 95.94 188 LEU A C 1
ATOM 1567 O O . LEU A 1 188 ? 16.960 -2.840 -13.965 1.00 95.94 188 LEU A O 1
ATOM 1571 N N . LYS A 1 189 ? 18.853 -3.087 -12.784 1.00 96.06 189 LYS A N 1
ATOM 1572 C CA . LYS A 1 189 ? 18.585 -1.979 -11.850 1.00 96.06 189 LYS A CA 1
ATOM 1573 C C . LYS A 1 189 ? 18.563 -0.624 -12.554 1.00 96.06 189 LYS A C 1
ATOM 1575 O O . LYS A 1 189 ? 17.673 0.182 -12.283 1.00 96.06 189 LYS A O 1
ATOM 1580 N N . ALA A 1 190 ? 19.489 -0.375 -13.477 1.00 96.00 190 ALA A N 1
ATOM 1581 C CA . ALA A 1 190 ? 19.497 0.855 -14.267 1.00 96.00 190 ALA A CA 1
ATOM 1582 C C . ALA A 1 190 ? 18.285 0.939 -15.217 1.00 96.00 190 ALA A C 1
ATOM 1584 O O . ALA A 1 190 ? 17.695 2.008 -15.385 1.00 96.00 190 ALA A O 1
ATOM 1585 N N . ALA A 1 191 ? 17.876 -0.183 -15.819 1.00 96.38 191 ALA A N 1
ATOM 1586 C CA . ALA A 1 191 ? 16.658 -0.268 -16.623 1.00 96.38 191 ALA A CA 1
ATOM 1587 C C . ALA A 1 191 ? 15.398 -0.003 -15.788 1.00 96.38 191 ALA A C 1
ATOM 1589 O O . ALA A 1 191 ? 14.523 0.753 -16.213 1.00 96.38 191 ALA A O 1
ATOM 1590 N N . ALA A 1 192 ? 15.343 -0.537 -14.567 1.00 97.44 192 ALA A N 1
ATOM 1591 C CA . ALA A 1 192 ? 14.236 -0.322 -13.645 1.00 97.44 192 ALA A CA 1
ATOM 1592 C C . ALA A 1 192 ? 14.050 1.146 -13.260 1.00 97.44 192 ALA A C 1
ATOM 1594 O O . ALA A 1 192 ? 12.917 1.603 -13.206 1.00 97.44 192 ALA A O 1
ATOM 1595 N N . GLN A 1 193 ? 15.126 1.911 -13.061 1.00 96.88 193 GLN A N 1
ATOM 1596 C CA . GLN A 1 193 ? 15.015 3.350 -12.781 1.00 96.88 193 GLN A CA 1
ATOM 1597 C C . GLN A 1 193 ? 14.321 4.110 -13.922 1.00 96.88 193 GLN A C 1
ATOM 1599 O O . GLN A 1 193 ? 13.494 4.990 -13.683 1.00 96.88 193 GLN A O 1
ATOM 1604 N N . ARG A 1 194 ? 14.614 3.748 -15.180 1.00 97.50 194 ARG A N 1
ATOM 1605 C CA . ARG A 1 194 ? 13.932 4.328 -16.348 1.00 97.50 194 ARG A CA 1
ATOM 1606 C C . ARG A 1 194 ? 12.464 3.908 -16.395 1.00 97.50 194 ARG A C 1
ATOM 1608 O O . ARG A 1 194 ? 11.601 4.748 -16.635 1.00 97.50 194 ARG A O 1
ATOM 1615 N N . LEU A 1 195 ? 12.186 2.633 -16.129 1.00 98.31 195 LEU A N 1
ATOM 1616 C CA . LEU A 1 195 ? 10.830 2.090 -16.064 1.00 98.31 195 LEU A CA 1
ATOM 1617 C C . LEU A 1 195 ? 9.983 2.768 -14.977 1.00 98.31 195 LEU A C 1
ATOM 1619 O O . LEU A 1 195 ? 8.846 3.146 -15.246 1.00 98.31 195 LEU A O 1
ATOM 1623 N N . GLU A 1 196 ? 10.534 2.969 -13.776 1.00 98.44 196 GLU A N 1
ATOM 1624 C CA . GLU A 1 196 ? 9.859 3.699 -12.700 1.00 98.44 196 GLU A CA 1
ATOM 1625 C C . GLU A 1 196 ? 9.427 5.084 -13.168 1.00 98.44 196 GLU A C 1
ATOM 1627 O O . GLU A 1 196 ? 8.276 5.462 -12.963 1.00 98.44 196 GLU A O 1
ATOM 1632 N N . LYS A 1 197 ? 10.323 5.820 -13.839 1.00 98.19 197 LYS A N 1
ATOM 1633 C CA . LYS A 1 197 ? 9.995 7.139 -14.381 1.00 98.19 197 LYS A CA 1
ATOM 1634 C C . LYS A 1 197 ? 8.852 7.061 -15.397 1.00 98.19 197 LYS A C 1
ATOM 1636 O O . LYS A 1 197 ? 7.910 7.838 -15.295 1.00 98.19 197 LYS A O 1
ATOM 1641 N N . VAL A 1 198 ? 8.896 6.108 -16.331 1.00 98.38 198 VAL A N 1
ATOM 1642 C CA . VAL A 1 198 ? 7.828 5.914 -17.331 1.00 98.38 198 VAL A CA 1
ATOM 1643 C C . VAL A 1 198 ? 6.478 5.674 -16.653 1.00 98.38 198 VAL A C 1
ATOM 1645 O O . VAL A 1 198 ? 5.490 6.313 -17.011 1.00 98.38 198 VAL A O 1
ATOM 1648 N N . ILE A 1 199 ? 6.429 4.804 -15.643 1.00 98.56 199 ILE A N 1
ATOM 1649 C CA . ILE A 1 199 ? 5.192 4.505 -14.910 1.00 98.56 199 ILE A CA 1
ATOM 1650 C C . ILE A 1 199 ? 4.726 5.727 -14.104 1.00 98.56 199 ILE A C 1
ATOM 1652 O O . ILE A 1 199 ? 3.542 6.060 -14.129 1.00 98.56 199 ILE A O 1
ATOM 1656 N N . ARG A 1 200 ? 5.634 6.449 -13.436 1.00 98.44 200 ARG A N 1
ATOM 1657 C CA . ARG A 1 200 ? 5.300 7.696 -12.723 1.00 98.44 200 ARG A CA 1
ATOM 1658 C C . ARG A 1 200 ? 4.748 8.759 -13.672 1.00 98.44 200 ARG A C 1
ATOM 1660 O O . ARG A 1 200 ? 3.749 9.388 -13.343 1.00 98.44 200 ARG A O 1
ATOM 1667 N N . ASP A 1 201 ? 5.319 8.909 -14.866 1.00 98.25 201 ASP A N 1
ATOM 1668 C CA . ASP A 1 201 ? 4.825 9.832 -15.894 1.00 98.25 201 ASP A CA 1
ATOM 1669 C C . ASP A 1 201 ? 3.425 9.426 -16.387 1.00 98.25 201 ASP A C 1
ATOM 1671 O O . ASP A 1 201 ? 2.541 10.271 -16.549 1.00 98.25 201 ASP A O 1
ATOM 1675 N N . GLN A 1 202 ? 3.173 8.129 -16.586 1.00 97.81 202 GLN A N 1
ATOM 1676 C CA . GLN A 1 202 ? 1.839 7.627 -16.930 1.00 97.81 202 GLN A CA 1
ATOM 1677 C C . GLN A 1 202 ? 0.814 7.925 -15.823 1.00 97.81 202 GLN A C 1
ATOM 1679 O O . GLN A 1 202 ? -0.272 8.431 -16.117 1.00 97.81 202 GLN A O 1
ATOM 1684 N N . LEU A 1 203 ? 1.165 7.653 -14.561 1.00 97.19 203 LEU A N 1
ATOM 1685 C CA . LEU A 1 203 ? 0.321 7.912 -13.390 1.00 97.19 203 LEU A CA 1
ATOM 1686 C C . LEU A 1 203 ? 0.085 9.414 -13.175 1.00 97.19 203 LEU A C 1
ATOM 1688 O O . LEU A 1 203 ? -1.030 9.819 -12.853 1.00 97.19 203 LEU A O 1
ATOM 1692 N N . CYS A 1 204 ? 1.099 10.255 -13.397 1.00 96.81 204 CYS A N 1
ATOM 1693 C CA . CYS A 1 204 ? 0.983 11.715 -13.370 1.00 96.81 204 CYS A CA 1
ATOM 1694 C C . CYS A 1 204 ? -0.080 12.206 -14.364 1.00 96.81 204 CYS A C 1
ATOM 1696 O O . CYS A 1 204 ? -0.911 13.040 -14.024 1.00 96.81 204 CYS A O 1
ATOM 1698 N N . ASN A 1 205 ? -0.087 11.669 -15.586 1.00 96.06 205 ASN A N 1
ATOM 1699 C CA . ASN A 1 205 ? -0.998 12.113 -16.644 1.00 96.06 205 ASN A CA 1
ATOM 1700 C C . ASN A 1 205 ? -2.411 11.522 -16.544 1.00 96.06 205 ASN A C 1
ATOM 1702 O O . ASN A 1 205 ? -3.349 12.051 -17.142 1.00 96.06 205 ASN A O 1
ATOM 1706 N N . LYS A 1 206 ? -2.573 10.399 -15.839 1.00 94.44 206 LYS A N 1
ATOM 1707 C CA . LYS A 1 206 ? -3.851 9.691 -15.701 1.00 94.44 206 LYS A CA 1
ATOM 1708 C C . LYS A 1 206 ? -4.106 9.335 -14.233 1.00 94.44 206 LYS A C 1
ATOM 1710 O O . LYS A 1 206 ? -4.104 8.144 -13.907 1.00 94.44 206 LYS A O 1
ATOM 1715 N N . PRO A 1 207 ? -4.347 10.331 -13.358 1.00 93.31 207 PRO A N 1
ATOM 1716 C CA . PRO A 1 207 ? -4.656 10.062 -11.964 1.00 93.31 207 PRO A CA 1
ATOM 1717 C C . PRO A 1 207 ? -5.893 9.179 -11.833 1.00 93.31 207 PRO A C 1
ATOM 1719 O O . PRO A 1 207 ? -6.825 9.220 -12.651 1.00 93.31 207 PRO A O 1
ATOM 1722 N N . ARG A 1 208 ? -5.903 8.371 -10.778 1.00 94.31 208 ARG A N 1
ATOM 1723 C CA . ARG A 1 208 ? -7.035 7.519 -10.424 1.00 94.31 208 ARG A CA 1
ATOM 1724 C C . ARG A 1 208 ? -7.420 7.762 -8.988 1.00 94.31 208 ARG A C 1
ATOM 1726 O O . ARG A 1 208 ? -6.622 7.562 -8.079 1.00 94.31 208 ARG A O 1
ATOM 1733 N N . GLU A 1 209 ? -8.668 8.154 -8.810 1.00 93.25 209 GLU A N 1
ATOM 1734 C CA . GLU A 1 209 ? -9.274 8.288 -7.501 1.00 93.25 209 GLU A CA 1
ATOM 1735 C C . GLU A 1 209 ? -10.100 7.045 -7.197 1.00 93.25 209 GLU A C 1
ATOM 1737 O O . GLU A 1 209 ? -10.844 6.541 -8.043 1.00 93.25 209 GLU A O 1
ATOM 1742 N N . ILE A 1 210 ? -9.981 6.561 -5.970 1.00 93.31 210 ILE A N 1
ATOM 1743 C CA . ILE A 1 210 ? -10.847 5.530 -5.423 1.00 93.31 210 ILE A CA 1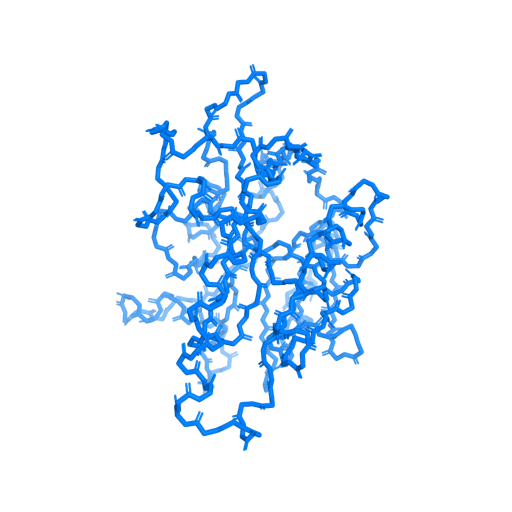
ATOM 1744 C C . ILE A 1 210 ? -11.466 6.046 -4.133 1.00 93.31 210 ILE A C 1
ATOM 1746 O O . ILE A 1 210 ? -10.828 6.762 -3.363 1.00 93.31 210 ILE A O 1
ATOM 1750 N N . MET A 1 211 ? -12.715 5.673 -3.888 1.00 93.88 211 MET A N 1
ATOM 1751 C CA . MET A 1 211 ? -13.344 5.894 -2.597 1.00 93.88 211 MET A CA 1
ATOM 1752 C C . MET A 1 211 ? -13.196 4.618 -1.785 1.00 93.88 211 MET A C 1
ATOM 1754 O O . MET A 1 211 ? -13.715 3.591 -2.200 1.00 93.88 211 MET A O 1
ATOM 1758 N N . VAL A 1 212 ? -12.493 4.688 -0.659 1.00 95.25 212 VAL A N 1
ATOM 1759 C CA . VAL A 1 212 ? -12.442 3.607 0.323 1.00 95.25 212 VAL A CA 1
ATOM 1760 C C . VAL A 1 212 ? -13.547 3.850 1.338 1.00 95.25 212 VAL A C 1
ATOM 1762 O O . VAL A 1 212 ? -13.651 4.933 1.917 1.00 95.25 212 VAL A O 1
ATOM 1765 N N . THR A 1 213 ? -14.373 2.844 1.567 1.00 95.62 213 THR A N 1
ATOM 1766 C CA . THR A 1 213 ? -15.450 2.862 2.562 1.00 95.62 213 THR A CA 1
ATOM 1767 C C . THR A 1 213 ? -15.167 1.862 3.679 1.00 95.62 213 THR A C 1
ATOM 1769 O O . THR A 1 213 ? -14.309 0.991 3.547 1.00 95.62 213 THR A O 1
ATOM 1772 N N . THR A 1 214 ? -15.910 1.933 4.787 1.00 95.31 214 THR A N 1
ATOM 1773 C CA . THR A 1 214 ? -15.797 0.923 5.853 1.00 95.31 214 THR A CA 1
ATOM 1774 C C . THR A 1 214 ? -16.215 -0.481 5.401 1.00 95.31 214 THR A C 1
ATOM 1776 O O . THR A 1 214 ? -15.793 -1.457 6.014 1.00 95.31 214 THR A O 1
ATOM 1779 N N . ASP A 1 215 ? -16.973 -0.616 4.306 1.00 94.31 215 ASP A N 1
ATOM 1780 C CA . ASP A 1 215 ? -17.290 -1.916 3.692 1.00 94.31 215 ASP A CA 1
ATOM 1781 C C . ASP A 1 215 ? -16.080 -2.569 3.010 1.00 94.31 215 ASP A C 1
ATOM 1783 O O . ASP A 1 215 ? -16.076 -3.775 2.774 1.00 94.31 215 ASP A O 1
ATOM 1787 N N . GLU A 1 216 ? -15.028 -1.800 2.741 1.00 95.62 216 GLU A N 1
ATOM 1788 C CA . GLU A 1 216 ? -13.807 -2.271 2.088 1.00 95.62 216 GLU A CA 1
ATOM 1789 C C . GLU A 1 216 ? -12.648 -2.456 3.072 1.00 95.62 216 GLU A C 1
ATOM 1791 O O . GLU A 1 216 ? -11.522 -2.717 2.646 1.00 95.62 216 GLU A O 1
ATOM 1796 N N . LEU A 1 217 ? -12.909 -2.328 4.378 1.00 96.12 217 LEU A N 1
ATOM 1797 C CA . LEU A 1 217 ? -11.920 -2.505 5.437 1.00 96.12 217 LEU A CA 1
ATOM 1798 C C . LEU A 1 217 ? -12.019 -3.891 6.065 1.00 96.12 217 LEU A C 1
ATOM 1800 O O . LEU A 1 217 ? -13.077 -4.318 6.537 1.00 96.12 217 LEU A O 1
ATOM 1804 N N . PHE A 1 218 ? -10.877 -4.564 6.133 1.00 95.12 218 PHE A N 1
ATOM 1805 C CA . PHE A 1 218 ? -10.763 -5.920 6.639 1.00 95.12 218 PHE A CA 1
ATOM 1806 C C . PHE A 1 218 ? -9.615 -6.034 7.630 1.00 95.12 218 PHE A C 1
ATOM 1808 O O . PHE A 1 218 ? -8.509 -5.553 7.384 1.00 95.12 218 PHE A O 1
ATOM 1815 N N . PHE A 1 219 ? -9.855 -6.746 8.723 1.00 94.25 219 PHE A N 1
ATOM 1816 C CA . PHE A 1 219 ? -8.771 -7.383 9.451 1.00 94.25 219 PHE A CA 1
ATOM 1817 C C . PHE A 1 219 ? -8.327 -8.596 8.648 1.00 94.25 219 PHE A C 1
ATOM 1819 O O . PHE A 1 219 ? -9.151 -9.461 8.361 1.00 94.25 219 PHE A O 1
ATOM 1826 N N . VAL A 1 220 ? -7.050 -8.660 8.285 1.00 93.94 220 VAL A N 1
ATOM 1827 C CA . VAL A 1 220 ? -6.485 -9.785 7.540 1.00 93.94 220 VAL A CA 1
ATOM 1828 C C . VAL A 1 220 ? -5.417 -10.450 8.386 1.00 93.94 220 VAL A C 1
ATOM 1830 O O . VAL A 1 220 ? -4.406 -9.837 8.737 1.00 93.94 220 VAL A O 1
ATOM 1833 N N . ARG A 1 221 ? -5.655 -11.716 8.721 1.00 92.88 221 ARG A N 1
ATOM 1834 C CA . ARG A 1 221 ? -4.712 -12.580 9.419 1.00 92.88 221 ARG A CA 1
ATOM 1835 C C . ARG A 1 221 ? -3.943 -13.404 8.403 1.00 92.88 221 ARG A C 1
ATOM 1837 O O . ARG A 1 221 ? -4.548 -14.097 7.592 1.00 92.88 221 ARG A O 1
ATOM 1844 N N . TYR A 1 222 ? -2.620 -13.364 8.475 1.00 91.19 222 TYR A N 1
ATOM 1845 C CA . TYR A 1 222 ? -1.752 -13.940 7.453 1.00 91.19 222 TYR A CA 1
ATOM 1846 C C . TYR A 1 222 ? -0.532 -14.635 8.053 1.00 91.19 222 TYR A C 1
ATOM 1848 O O . TYR A 1 222 ? -0.099 -14.332 9.162 1.00 91.19 222 TYR A O 1
ATOM 1856 N N . GLN A 1 223 ? 0.036 -15.590 7.318 1.00 86.88 223 GLN A N 1
ATOM 1857 C CA . GLN A 1 223 ? 1.336 -16.192 7.649 1.00 86.88 223 GLN A CA 1
ATOM 1858 C C . GLN A 1 223 ? 2.459 -15.683 6.746 1.00 86.88 223 GLN A C 1
ATOM 1860 O O . GLN A 1 223 ? 3.596 -15.563 7.197 1.00 86.88 223 GLN A O 1
ATOM 1865 N N . LYS A 1 224 ? 2.132 -15.390 5.485 1.00 86.38 224 LYS A N 1
ATOM 1866 C CA . LYS A 1 224 ? 3.031 -14.800 4.496 1.00 86.38 224 LYS A CA 1
ATOM 1867 C C . LYS A 1 224 ? 2.657 -13.339 4.282 1.00 86.38 224 LYS A C 1
ATOM 1869 O O . LYS A 1 224 ? 1.474 -13.032 4.163 1.00 86.38 224 LYS A O 1
ATOM 1874 N N . GLU A 1 225 ? 3.649 -12.461 4.175 1.00 83.19 225 GLU A N 1
ATOM 1875 C CA . GLU A 1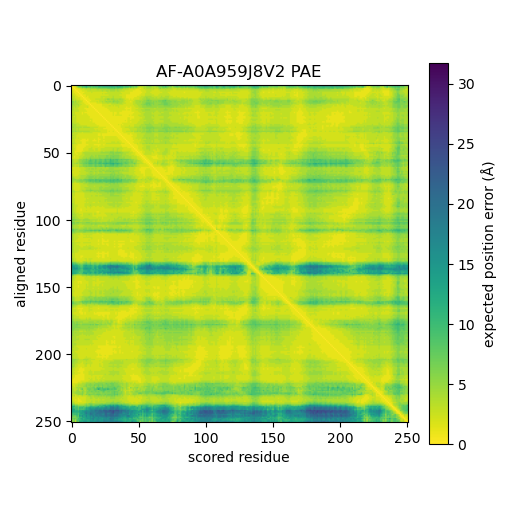 225 ? 3.431 -11.025 3.922 1.00 83.19 225 GLU A CA 1
ATOM 1876 C C . GLU A 1 225 ? 2.770 -10.726 2.566 1.00 83.19 225 GLU A C 1
ATOM 1878 O O . GLU A 1 225 ? 2.303 -9.613 2.352 1.00 83.19 225 GLU A O 1
ATOM 1883 N N . SER A 1 226 ? 2.716 -11.700 1.652 1.00 81.19 226 SER A N 1
ATOM 1884 C CA . SER A 1 226 ? 1.979 -11.589 0.389 1.00 81.19 226 SER A CA 1
ATOM 1885 C C . SER A 1 226 ? 0.456 -11.584 0.576 1.00 81.19 226 SER A C 1
ATOM 1887 O O . SER A 1 226 ? -0.264 -11.223 -0.350 1.00 81.19 226 SER A O 1
ATOM 1889 N N . LEU A 1 227 ? -0.042 -11.964 1.764 1.00 85.19 227 LEU A N 1
ATOM 1890 C CA . LEU A 1 227 ? -1.471 -12.062 2.085 1.00 85.19 227 LEU A CA 1
ATOM 1891 C C . LEU A 1 227 ? -2.245 -12.924 1.069 1.00 85.19 227 LEU A C 1
ATOM 1893 O O . LEU A 1 227 ? -3.370 -12.611 0.668 1.00 85.19 227 LEU A O 1
ATOM 1897 N N . GLU A 1 228 ? -1.643 -14.049 0.667 1.00 85.88 228 GLU A N 1
ATOM 1898 C CA . GLU A 1 228 ? -2.270 -15.011 -0.237 1.00 85.88 228 GLU A CA 1
ATOM 1899 C C . GLU A 1 228 ? -3.647 -15.445 0.284 1.00 85.88 228 GLU A C 1
ATOM 1901 O O . GLU A 1 228 ? -3.737 -15.941 1.409 1.00 85.88 228 GLU A O 1
ATOM 1906 N N . ILE A 1 229 ? -4.701 -15.314 -0.533 1.00 82.81 229 ILE A N 1
ATOM 1907 C CA . ILE A 1 229 ? -6.096 -15.628 -0.148 1.00 82.81 229 ILE A CA 1
ATOM 1908 C C . ILE A 1 229 ? -6.241 -17.058 0.372 1.00 82.81 229 ILE A C 1
ATOM 1910 O O . ILE A 1 229 ? -6.936 -17.295 1.350 1.00 82.81 229 ILE A O 1
ATOM 1914 N N . SER A 1 230 ? -5.543 -18.014 -0.239 1.00 85.25 230 SER A N 1
ATOM 1915 C CA . SER A 1 230 ? -5.555 -19.422 0.176 1.00 85.25 230 SER A CA 1
ATOM 1916 C C . SER A 1 230 ? -4.937 -19.672 1.556 1.00 85.25 230 SER A C 1
ATOM 1918 O O . SER A 1 230 ? -5.096 -20.760 2.101 1.00 85.25 230 SER A O 1
ATOM 1920 N N . SER A 1 231 ? -4.207 -18.701 2.110 1.00 86.56 231 SER A N 1
ATOM 1921 C CA . SER A 1 231 ? -3.487 -18.818 3.387 1.00 86.56 231 SER A CA 1
ATOM 1922 C C . SER A 1 231 ? -3.795 -17.685 4.372 1.00 86.56 231 SER A C 1
ATOM 1924 O O . SER A 1 231 ? -3.151 -17.589 5.422 1.00 86.56 231 SER A O 1
ATOM 1926 N N . SER A 1 232 ? -4.768 -16.838 4.034 1.00 91.00 232 SER A N 1
ATOM 1927 C CA . SER A 1 232 ? -5.171 -15.679 4.823 1.00 91.00 232 SER A CA 1
ATOM 1928 C C . SER A 1 232 ? -6.636 -15.792 5.210 1.00 91.00 232 SER A C 1
ATOM 1930 O O . SER A 1 232 ? -7.451 -16.364 4.491 1.00 91.00 232 SER A O 1
ATOM 1932 N N . GLU A 1 233 ? -6.974 -15.224 6.356 1.00 92.44 233 GLU A N 1
ATOM 1933 C CA . GLU A 1 233 ? -8.349 -15.122 6.829 1.00 92.44 233 GLU A CA 1
ATOM 1934 C C . GLU A 1 233 ? -8.686 -13.643 6.958 1.00 92.44 233 GLU A C 1
ATOM 1936 O O . GLU A 1 233 ? -7.897 -12.878 7.514 1.00 92.44 233 GLU A O 1
ATOM 1941 N N . ALA A 1 234 ? -9.825 -13.233 6.407 1.00 92.25 234 ALA A N 1
ATOM 1942 C CA . ALA A 1 234 ? -10.226 -11.838 6.372 1.00 92.25 234 ALA A CA 1
ATOM 1943 C C . ALA A 1 234 ? -11.607 -11.657 6.997 1.00 92.25 234 ALA A C 1
ATOM 1945 O O . ALA A 1 234 ? -12.549 -12.381 6.672 1.00 92.25 234 ALA A O 1
ATOM 1946 N N . TRP A 1 235 ? -11.740 -10.644 7.849 1.00 92.62 235 TRP A N 1
ATOM 1947 C CA . TRP A 1 235 ? -13.008 -10.264 8.456 1.00 92.62 235 TRP A CA 1
ATOM 1948 C C . TRP A 1 235 ? -13.279 -8.791 8.217 1.00 92.62 235 TRP A C 1
ATOM 1950 O O . TRP A 1 235 ? -12.455 -7.941 8.550 1.00 92.62 235 TRP A O 1
ATOM 1960 N N .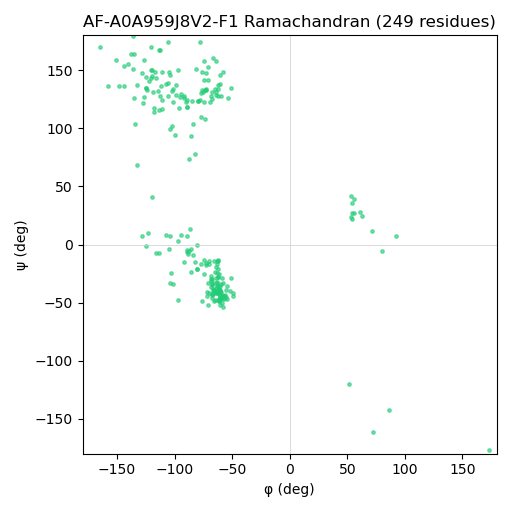 ASN A 1 236 ? -14.453 -8.490 7.669 1.00 92.50 236 ASN A N 1
ATOM 1961 C CA . ASN A 1 236 ? -14.881 -7.113 7.487 1.00 92.50 236 ASN A CA 1
ATOM 1962 C C . ASN A 1 236 ? -15.007 -6.405 8.843 1.00 92.50 236 ASN A C 1
ATOM 1964 O O . ASN A 1 236 ? -15.560 -6.965 9.795 1.00 92.50 236 ASN A O 1
ATOM 1968 N N . ILE A 1 237 ? -14.531 -5.165 8.915 1.00 90.44 237 ILE A N 1
ATOM 1969 C CA . ILE A 1 237 ? -14.483 -4.412 10.163 1.00 90.44 237 ILE A CA 1
ATOM 1970 C C . ILE A 1 237 ? -15.867 -4.144 10.766 1.00 90.44 237 ILE A C 1
ATOM 1972 O O . ILE A 1 237 ? -16.011 -4.160 11.981 1.00 90.44 237 ILE A O 1
ATOM 1976 N N . LYS A 1 238 ? -16.925 -3.982 9.963 1.00 86.69 238 LYS A N 1
ATOM 1977 C CA . LYS A 1 238 ? -18.288 -3.767 10.488 1.00 86.69 238 LYS A CA 1
ATOM 1978 C C . LYS A 1 238 ? -18.801 -4.963 11.290 1.00 86.69 238 LYS A C 1
ATOM 1980 O O . LYS A 1 238 ? -19.660 -4.817 12.157 1.00 86.69 238 LYS A O 1
ATOM 1985 N N . ASN A 1 239 ? -18.270 -6.157 11.030 1.00 80.31 239 ASN A N 1
ATOM 1986 C CA . ASN A 1 239 ? -18.638 -7.350 11.784 1.00 80.31 239 ASN A CA 1
ATOM 1987 C C . ASN A 1 239 ? -17.972 -7.399 13.166 1.00 80.31 239 ASN A C 1
ATOM 1989 O O . ASN A 1 239 ? -18.460 -8.132 14.026 1.00 80.31 239 ASN A O 1
ATOM 1993 N N . SER A 1 240 ? -16.919 -6.606 13.416 1.00 72.00 240 SER A N 1
ATOM 1994 C CA . SER A 1 240 ? -16.255 -6.577 14.724 1.00 72.00 240 SER A CA 1
ATOM 1995 C C . SER A 1 240 ? -17.138 -5.985 15.819 1.00 72.00 240 SER A C 1
ATOM 1997 O O . SER A 1 240 ? -17.025 -6.385 16.971 1.00 72.00 240 SER A O 1
ATOM 1999 N N . GLU A 1 241 ? -18.047 -5.063 15.481 1.00 66.75 241 GLU A N 1
ATOM 2000 C CA . GLU A 1 241 ? -18.988 -4.490 16.457 1.00 66.75 241 GLU A CA 1
ATOM 2001 C C . GLU A 1 241 ? -20.023 -5.502 16.952 1.00 66.75 241 GLU A C 1
ATOM 2003 O O . GLU A 1 241 ? -20.513 -5.413 18.075 1.00 66.75 241 GLU A O 1
ATOM 2008 N N . LYS A 1 242 ? -20.370 -6.476 16.107 1.00 61.72 242 LYS A N 1
ATOM 2009 C CA . LYS A 1 242 ? -21.475 -7.404 16.363 1.00 61.72 242 LYS A CA 1
ATOM 2010 C C . LYS A 1 242 ? -21.053 -8.647 17.139 1.00 61.72 242 LYS A C 1
ATOM 2012 O O . LYS A 1 242 ? -21.917 -9.437 17.511 1.00 61.72 242 LYS A O 1
ATOM 2017 N N . ASN A 1 243 ? -19.755 -8.853 17.363 1.00 60.56 243 ASN A N 1
ATOM 2018 C CA . ASN A 1 243 ? -19.251 -10.096 17.929 1.00 60.56 243 ASN A CA 1
ATOM 2019 C C . ASN A 1 243 ? -18.217 -9.836 19.032 1.00 60.56 243 ASN A C 1
ATOM 2021 O O . ASN A 1 243 ? -17.056 -9.546 18.766 1.00 60.56 243 ASN A O 1
ATOM 2025 N N . SER A 1 244 ? -18.621 -9.997 20.293 1.00 54.78 244 SER A N 1
ATOM 2026 C CA . SER A 1 244 ? -17.734 -9.849 21.456 1.00 54.78 244 SER A CA 1
ATOM 2027 C C . SER A 1 244 ? -16.591 -10.875 21.497 1.00 54.78 244 SER A C 1
ATOM 2029 O O . SER A 1 244 ? -15.601 -10.657 22.193 1.00 54.78 244 SER A O 1
ATOM 2031 N N . TYR A 1 245 ? -16.684 -11.967 20.728 1.00 57.56 245 TYR A N 1
ATOM 2032 C CA . TYR A 1 245 ? -15.622 -12.968 20.580 1.00 57.56 245 TYR A CA 1
ATOM 2033 C C . TYR A 1 245 ? -14.634 -12.657 19.452 1.00 57.56 245 TYR A C 1
ATOM 2035 O O . TYR A 1 245 ? -13.600 -13.315 19.364 1.00 57.56 245 TYR A O 1
ATOM 2043 N N . PHE A 1 246 ? -14.898 -11.622 18.649 1.00 68.69 246 PHE A N 1
ATOM 2044 C CA . PHE A 1 246 ? -14.124 -11.266 17.461 1.00 68.69 246 PHE A CA 1
ATOM 2045 C C . PHE A 1 246 ? -12.613 -11.216 17.713 1.00 68.69 246 PHE A C 1
ATOM 2047 O O . PHE A 1 246 ? -11.836 -11.780 16.954 1.00 68.69 246 PHE A O 1
ATOM 2054 N N . VAL A 1 247 ? -12.195 -10.611 18.828 1.00 63.94 247 VAL A N 1
ATOM 2055 C CA . VAL A 1 247 ? -10.777 -10.425 19.172 1.00 63.94 247 VAL A CA 1
ATOM 2056 C C . VAL A 1 247 ? -10.056 -11.749 19.445 1.00 63.94 247 VAL A C 1
ATOM 2058 O O . VAL A 1 247 ? -8.878 -11.868 19.118 1.00 63.94 247 VAL A O 1
ATOM 2061 N N . LYS A 1 248 ? -10.746 -12.756 20.004 1.00 63.12 248 LYS A N 1
ATOM 2062 C CA . LYS A 1 248 ? -10.145 -14.078 20.255 1.00 63.12 248 LYS A CA 1
ATOM 2063 C C . LYS A 1 248 ? -9.854 -14.823 18.956 1.00 63.12 248 LYS A C 1
ATOM 2065 O O . LYS A 1 248 ? -8.879 -15.562 18.897 1.00 63.12 248 LYS A 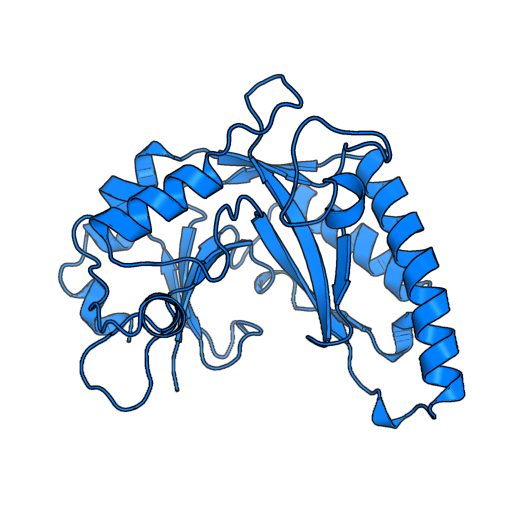O 1
ATOM 2070 N N . ASP A 1 249 ? -10.664 -14.592 17.927 1.00 68.75 249 ASP A N 1
ATOM 2071 C CA . ASP A 1 249 ? -10.520 -15.260 16.633 1.00 68.75 249 ASP A CA 1
ATOM 2072 C C . ASP A 1 249 ? -9.453 -14.596 15.738 1.00 68.75 249 ASP A C 1
ATOM 2074 O O . ASP A 1 249 ? -8.985 -15.210 14.776 1.00 68.75 249 ASP A O 1
ATOM 2078 N N . LEU A 1 250 ? -9.016 -13.370 16.068 1.00 71.81 250 LEU A N 1
ATOM 2079 C CA . LEU A 1 250 ? -8.025 -12.612 15.293 1.00 71.81 250 LEU A CA 1
ATOM 2080 C C . LEU A 1 250 ? -6.583 -13.138 15.403 1.00 71.81 250 LEU A C 1
ATOM 2082 O O . LEU A 1 250 ? -5.763 -12.783 14.554 1.00 71.81 250 LEU A O 1
ATOM 2086 N N . PHE A 1 251 ? -6.235 -13.964 16.398 1.00 70.62 251 PHE A N 1
ATOM 2087 C CA . PHE A 1 251 ? -4.839 -14.364 16.664 1.00 70.62 251 PHE A CA 1
ATOM 2088 C C . PHE A 1 251 ? -4.593 -15.860 16.807 1.00 70.62 251 PHE A C 1
ATOM 2090 O O . PHE A 1 251 ? -5.558 -16.620 17.019 1.00 70.62 251 PHE A O 1
#

Nearest PDB structures (foldseek):
  2fsq-assembly1_A  TM=5.740E-01  e=5.823E-04  Agrobacterium fabrum str. C58
  6pgl-assembly2_B  TM=4.526E-01  e=4.019E-03  Kluyveromyces marxianus DMKU3-1042
  3j4r-assembly1_A  TM=5.699E-01  e=3.985E-02  Homo sapiens
  6pfq-assembly3_B  TM=4.319E-01  e=4.817E-03  Kluyveromyces marxianus DMKU3-1042

Secondary structure (DSSP, 8-state):
--EEEEEES-S---HHHHHHHHHHHHHHHTSGGGGTEEEPPGGG--EEEEE-PBPTT-SS-BBHHHHHHHS---B---TTHHHHHGGG-SEEEEES---TT--S--BTTB-HHHHSEEEETTTTEEEEEEEEB-TTSSSB--HHHHHHHHHHHHH----SSTT---EEEEEEEE--GGGS-HHHHHHHHHHHHHHHHHHHHHHHHS-EEEEE-GGGEEEEEESSTT--GGG-EEEEGGGTTT-TTHHHHT-

Radius of gyration: 18.48 Å; Cα contacts (8 Å, |Δi|>4): 460; chains: 1; bounding box: 48×40×48 Å

Mean predicted aligned error: 4.27 Å